Protein AF-A0A8J9T2Q1-F1 (afdb_monomer_lite)

Structure (mmCIF, N/CA/C/O backbone):
data_AF-A0A8J9T2Q1-F1
#
_entry.id   AF-A0A8J9T2Q1-F1
#
loop_
_atom_site.group_PDB
_atom_site.id
_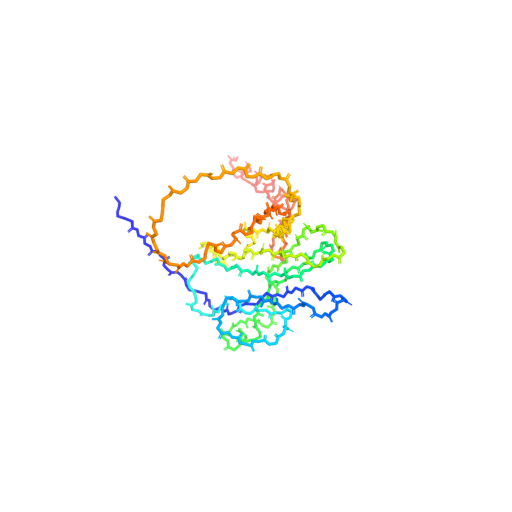atom_site.type_symbol
_atom_site.label_atom_id
_atom_site.label_alt_id
_atom_site.label_comp_id
_atom_site.label_asym_id
_atom_site.label_entity_id
_atom_site.label_seq_id
_atom_site.pdbx_PDB_ins_code
_atom_site.Cartn_x
_atom_site.Cartn_y
_atom_site.Cartn_z
_atom_site.occupancy
_atom_site.B_iso_or_equiv
_atom_site.auth_seq_id
_atom_site.auth_comp_id
_atom_site.auth_asym_id
_atom_site.auth_atom_id
_atom_site.pdbx_PDB_model_num
ATOM 1 N N . VAL A 1 1 ? 6.302 31.283 -16.246 1.00 71.81 1 VAL A N 1
ATOM 2 C CA . VAL A 1 1 ? 5.664 29.960 -16.447 1.00 71.81 1 VAL A CA 1
ATOM 3 C C . VAL A 1 1 ? 4.313 30.011 -15.762 1.00 71.81 1 VAL A C 1
ATOM 5 O O . VAL A 1 1 ? 4.284 30.350 -14.586 1.00 71.81 1 VAL A O 1
ATOM 8 N N . LEU A 1 2 ? 3.216 29.801 -16.495 1.00 81.44 2 LEU A N 1
ATOM 9 C CA . LEU A 1 2 ? 1.878 29.740 -15.897 1.00 81.44 2 LEU A CA 1
ATOM 10 C C . LEU A 1 2 ? 1.689 28.373 -15.220 1.00 81.44 2 LEU A C 1
ATOM 12 O O . LEU A 1 2 ? 2.177 27.375 -15.759 1.00 81.44 2 LEU A O 1
ATOM 16 N N . PRO A 1 3 ? 1.017 28.308 -14.061 1.00 88.88 3 PRO A N 1
ATOM 17 C CA . PRO A 1 3 ? 0.710 27.036 -13.428 1.00 88.88 3 PRO A CA 1
ATOM 18 C C . PRO A 1 3 ? -0.247 26.238 -14.321 1.00 88.88 3 PRO A C 1
ATOM 20 O O . PRO A 1 3 ? -1.253 26.766 -14.791 1.00 88.88 3 PRO A O 1
ATOM 23 N N . TYR A 1 4 ? 0.074 24.967 -14.554 1.00 87.38 4 TYR A N 1
ATOM 24 C CA . TYR A 1 4 ? -0.802 24.016 -15.230 1.00 87.38 4 TYR A CA 1
ATOM 25 C C . TYR A 1 4 ? -1.228 22.936 -14.234 1.00 87.38 4 TYR A C 1
ATOM 27 O O . TYR A 1 4 ? -0.436 22.515 -13.392 1.00 87.38 4 TYR A O 1
ATOM 35 N N . ASN A 1 5 ? -2.485 22.504 -14.324 1.00 84.81 5 ASN A N 1
ATOM 36 C CA . ASN A 1 5 ? -3.034 21.425 -13.511 1.00 84.81 5 ASN A CA 1
ATOM 37 C C . ASN A 1 5 ? -3.437 20.273 -14.437 1.00 84.81 5 ASN A C 1
ATOM 39 O O . ASN A 1 5 ? -4.143 20.489 -15.421 1.00 84.81 5 ASN A O 1
ATOM 43 N N . ILE A 1 6 ? -2.940 19.071 -14.153 1.00 85.38 6 ILE A N 1
ATOM 44 C CA . ILE A 1 6 ? -3.221 17.868 -14.936 1.00 85.38 6 ILE A CA 1
ATOM 45 C C . ILE A 1 6 ? -4.114 16.974 -14.093 1.00 85.38 6 ILE A C 1
ATOM 47 O O . ILE A 1 6 ? -3.703 16.499 -13.038 1.00 85.38 6 ILE A O 1
ATOM 51 N N . HIS A 1 7 ? -5.304 16.692 -14.611 1.00 84.81 7 HIS A N 1
ATOM 52 C CA . HIS A 1 7 ? -6.217 15.729 -14.018 1.00 84.81 7 HIS A CA 1
ATOM 53 C C . HIS A 1 7 ? -6.076 14.394 -14.743 1.00 84.81 7 HIS A C 1
ATOM 55 O O . HIS A 1 7 ? -6.231 14.318 -15.963 1.00 84.81 7 HIS A O 1
ATOM 61 N N . LYS A 1 8 ? -5.771 13.340 -13.989 1.00 87.56 8 LYS A N 1
ATOM 62 C CA . LYS A 1 8 ? -5.824 11.958 -14.465 1.00 87.56 8 LYS A CA 1
ATOM 63 C C . LYS A 1 8 ? -6.904 11.224 -13.703 1.00 87.56 8 LYS A C 1
ATOM 65 O O . LYS A 1 8 ? -7.091 11.477 -12.518 1.00 87.56 8 LYS A O 1
ATOM 70 N N . PHE A 1 9 ? -7.591 10.329 -14.396 1.00 89.12 9 PHE A N 1
ATOM 71 C CA . PHE A 1 9 ? -8.707 9.578 -13.848 1.00 89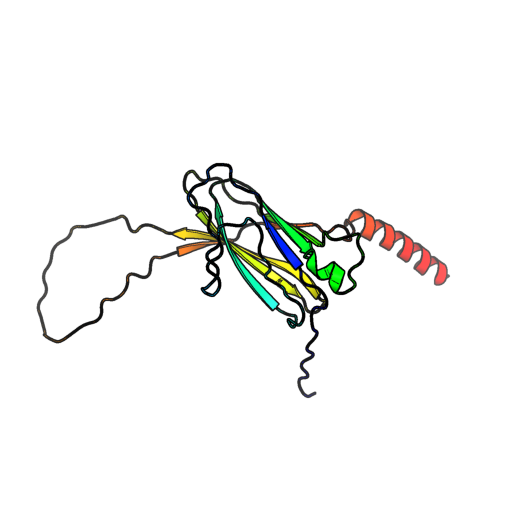.12 9 PHE A CA 1
ATOM 72 C C . PHE A 1 9 ? -8.332 8.117 -13.660 1.00 89.12 9 PHE A C 1
ATOM 74 O O . PHE A 1 9 ? -7.651 7.524 -14.500 1.00 89.12 9 PHE A O 1
ATOM 81 N N . GLN A 1 10 ? -8.816 7.539 -12.572 1.00 87.50 10 GLN A N 1
ATOM 82 C CA . GLN A 1 10 ? -8.658 6.131 -12.270 1.00 87.50 10 GLN A CA 1
ATOM 83 C C . GLN A 1 10 ? -9.546 5.279 -13.190 1.00 87.50 10 GLN A C 1
ATOM 85 O O . GLN A 1 10 ? -10.747 5.527 -13.340 1.00 87.50 10 GLN A O 1
ATOM 90 N N . ALA A 1 11 ? -8.949 4.264 -13.817 1.00 88.12 11 ALA A N 1
ATOM 91 C CA . ALA A 1 11 ? -9.632 3.416 -14.796 1.00 88.12 11 ALA A CA 1
ATOM 92 C C . ALA A 1 11 ? -10.507 2.325 -14.155 1.00 88.12 11 ALA A C 1
ATOM 94 O O . ALA A 1 11 ? -11.558 1.978 -14.706 1.00 88.12 11 ALA A O 1
ATOM 95 N N . TRP A 1 12 ? -10.090 1.806 -12.995 1.00 90.06 12 TRP A N 1
ATOM 96 C CA . TRP A 1 12 ? -10.683 0.640 -12.337 1.00 90.06 12 TRP A CA 1
ATOM 97 C C . TRP A 1 12 ? -10.926 0.889 -10.857 1.00 90.06 12 TRP A C 1
ATOM 99 O O . TRP A 1 12 ? -10.034 1.374 -10.175 1.00 90.06 12 TRP A O 1
ATOM 109 N N . THR A 1 13 ? -12.093 0.495 -10.356 1.00 89.44 13 THR A N 1
ATOM 110 C CA . THR A 1 13 ? -12.440 0.560 -8.933 1.00 89.44 13 THR A CA 1
ATOM 111 C C . THR A 1 13 ? -11.573 -0.396 -8.114 1.00 89.44 13 THR A C 1
ATOM 113 O O . THR A 1 13 ? -11.416 -1.564 -8.485 1.00 89.44 13 THR A O 1
ATOM 116 N N . PHE A 1 14 ? -11.089 0.045 -6.956 1.00 88.62 14 PHE A N 1
ATOM 117 C CA . PHE A 1 14 ? -10.487 -0.845 -5.963 1.00 88.62 14 PHE A CA 1
ATOM 118 C C . PHE A 1 14 ? -11.110 -0.641 -4.583 1.00 88.62 14 PHE A C 1
ATOM 120 O O . PHE A 1 14 ? -11.694 0.398 -4.267 1.00 88.62 14 PHE A O 1
ATOM 127 N N . GLN A 1 15 ? -11.018 -1.684 -3.771 1.00 90.50 15 GLN A N 1
ATOM 128 C CA . GLN A 1 15 ? -11.574 -1.753 -2.432 1.00 90.50 15 GLN A CA 1
ATOM 129 C C . GLN A 1 15 ? -10.468 -1.982 -1.411 1.00 90.50 15 GLN A C 1
ATOM 131 O O . GLN A 1 15 ? -9.391 -2.493 -1.728 1.00 90.50 15 GLN A O 1
ATOM 136 N N . LEU A 1 16 ? -10.755 -1.586 -0.180 1.00 91.00 16 LEU A N 1
ATOM 137 C CA . LEU A 1 16 ? -9.913 -1.831 0.975 1.00 91.00 16 LEU A CA 1
ATOM 138 C C . LEU A 1 16 ? -10.623 -2.837 1.870 1.00 91.00 16 LEU A C 1
ATOM 140 O O . LEU A 1 16 ? -11.823 -2.701 2.092 1.00 91.00 16 LEU A O 1
ATOM 144 N N . GLN A 1 17 ? -9.893 -3.832 2.353 1.00 90.19 17 GLN A N 1
ATOM 145 C CA . GLN A 1 17 ? -10.369 -4.858 3.275 1.00 90.19 17 GLN A CA 1
ATOM 146 C C . GLN A 1 17 ? -9.495 -4.871 4.525 1.00 90.19 17 GLN A C 1
ATOM 148 O O . GLN A 1 17 ? -8.322 -4.511 4.451 1.00 90.19 17 GLN A O 1
ATOM 153 N N . TRP A 1 18 ? -10.039 -5.270 5.668 1.00 88.62 18 TRP A N 1
ATOM 154 C CA . TRP A 1 18 ? -9.285 -5.388 6.918 1.00 88.62 18 TRP A CA 1
ATOM 155 C C . TRP A 1 18 ? -9.708 -6.624 7.708 1.00 88.62 18 TRP A C 1
ATOM 157 O O . TRP A 1 18 ? -10.800 -7.151 7.512 1.00 88.62 18 TRP A O 1
ATOM 167 N N . ASP A 1 19 ? -8.832 -7.073 8.607 1.00 79.44 19 ASP A N 1
ATOM 168 C CA . ASP A 1 19 ? -9.056 -8.275 9.418 1.00 79.44 19 ASP A CA 1
ATOM 169 C C . ASP A 1 19 ? -10.299 -8.127 10.319 1.00 79.44 19 ASP A C 1
ATOM 171 O O . ASP A 1 19 ? -10.538 -7.049 10.865 1.00 79.44 19 ASP A O 1
ATOM 175 N N . GLU A 1 20 ? -11.070 -9.192 10.535 1.00 67.50 20 GLU A N 1
ATOM 176 C CA . GLU A 1 20 ? -12.158 -9.212 11.530 1.00 67.50 20 GLU A CA 1
ATOM 177 C C . GLU A 1 20 ? -11.571 -9.302 12.953 1.00 67.50 20 GLU A C 1
ATOM 179 O O . GLU A 1 20 ? -10.570 -9.989 13.158 1.00 67.50 20 GLU A O 1
ATOM 184 N N . ASP A 1 21 ? -12.160 -8.613 13.943 1.00 58.53 21 ASP A N 1
ATOM 185 C CA . ASP A 1 21 ? -11.824 -8.885 15.352 1.00 58.53 21 ASP A CA 1
ATOM 186 C C . ASP A 1 21 ? -12.826 -9.911 15.894 1.00 58.53 21 ASP A C 1
ATOM 188 O O . ASP A 1 21 ? -14.032 -9.742 15.760 1.00 58.53 21 ASP A O 1
ATOM 192 N N . ALA A 1 22 ? -12.340 -10.948 16.574 1.00 45.81 22 ALA A N 1
ATOM 193 C CA . ALA A 1 22 ? -13.157 -12.044 17.109 1.00 45.81 22 ALA A CA 1
ATOM 194 C C . ALA A 1 22 ? -14.120 -11.670 18.268 1.00 45.81 22 ALA A C 1
ATOM 196 O O . ALA A 1 22 ? -14.692 -12.567 18.883 1.00 45.81 22 ALA A O 1
ATOM 197 N N . ASN A 1 23 ? -14.271 -10.385 18.615 1.00 46.56 23 ASN A N 1
ATOM 198 C CA . ASN A 1 23 ? -15.096 -9.920 19.739 1.00 46.56 23 ASN A CA 1
ATOM 199 C C . ASN A 1 23 ? -16.060 -8.832 19.242 1.00 46.56 23 ASN A C 1
ATOM 201 O O . ASN A 1 23 ? -15.744 -7.641 19.209 1.00 46.56 23 ASN A O 1
ATOM 205 N N . ASP A 1 24 ? -17.208 -9.297 18.767 1.00 55.53 24 ASP A N 1
ATOM 206 C CA . ASP A 1 24 ? -18.011 -8.656 17.736 1.00 55.53 24 ASP A CA 1
ATOM 207 C C . ASP A 1 24 ? -19.321 -8.100 18.315 1.00 55.53 24 ASP A C 1
ATOM 209 O O . ASP A 1 24 ? -20.285 -8.839 18.457 1.00 55.53 24 ASP A O 1
ATOM 213 N N . GLU A 1 25 ? -19.345 -6.808 18.681 1.00 41.34 25 GLU A N 1
ATOM 214 C CA . GLU A 1 25 ? -20.592 -6.023 18.866 1.00 41.34 25 GLU A CA 1
ATOM 215 C C . GLU A 1 25 ? -20.443 -4.513 18.542 1.00 41.34 25 GLU A C 1
ATOM 217 O O . GLU A 1 25 ? -21.441 -3.807 18.410 1.00 41.34 25 GLU A O 1
ATOM 222 N N . ALA A 1 26 ? -19.223 -3.977 18.376 1.00 40.06 26 ALA A N 1
ATOM 223 C CA . ALA A 1 26 ? -18.986 -2.531 18.204 1.00 40.06 26 ALA A CA 1
ATOM 224 C C . ALA A 1 26 ? -18.240 -2.147 16.911 1.00 40.06 26 ALA A C 1
ATOM 226 O O . ALA A 1 26 ? -17.703 -1.036 16.804 1.00 40.06 26 ALA A O 1
ATOM 227 N N . GLN A 1 27 ? -18.173 -3.050 15.929 1.00 49.03 27 GLN A N 1
ATOM 228 C CA . GLN A 1 27 ? -17.500 -2.777 14.665 1.00 49.03 27 GLN A CA 1
ATOM 229 C C . GLN A 1 27 ? -18.451 -2.071 13.702 1.00 49.03 27 GLN A C 1
ATOM 231 O O . GLN A 1 27 ? -19.397 -2.645 13.187 1.00 49.03 27 GLN A O 1
ATOM 236 N N . GLY A 1 28 ? -18.196 -0.792 13.459 1.00 44.59 28 GLY A N 1
ATOM 237 C CA . GLY A 1 28 ? -18.844 -0.020 12.411 1.00 44.59 28 GLY A CA 1
ATOM 238 C C . GLY A 1 28 ? -17.832 0.974 11.881 1.00 44.59 28 GLY A C 1
ATOM 239 O O . GLY A 1 28 ? -17.261 1.752 12.650 1.00 44.59 28 GLY A O 1
ATOM 240 N N . MET A 1 29 ? -17.577 0.928 10.577 1.00 48.62 29 MET A N 1
ATOM 241 C CA . MET A 1 29 ? -16.897 2.027 9.916 1.00 48.62 29 MET A CA 1
ATOM 242 C C . MET A 1 29 ? -17.822 3.245 10.023 1.00 48.62 29 MET A C 1
ATOM 244 O O . MET A 1 29 ? -18.891 3.270 9.419 1.00 48.62 29 MET A O 1
ATOM 248 N N . GLU A 1 30 ? -17.435 4.253 10.804 1.00 46.88 30 GLU A N 1
ATOM 249 C CA . GLU A 1 30 ? -18.073 5.570 10.730 1.00 46.88 30 GLU A CA 1
ATOM 250 C C . GLU A 1 30 ? -17.575 6.225 9.434 1.00 46.88 30 GLU A C 1
ATOM 252 O O . GLU A 1 30 ? -16.552 6.912 9.406 1.00 46.88 30 GLU A O 1
ATOM 257 N N . VAL A 1 31 ? -18.251 5.905 8.326 1.00 45.97 31 VAL A N 1
ATOM 258 C CA . VAL A 1 31 ? -18.141 6.653 7.073 1.00 45.97 31 VAL A CA 1
ATOM 259 C C . VAL A 1 31 ? -18.960 7.923 7.257 1.00 45.97 31 VAL A C 1
ATOM 261 O O . VAL A 1 31 ? -20.126 7.845 7.649 1.00 45.97 31 VAL A O 1
ATOM 264 N N . ASP A 1 32 ? -18.358 9.083 6.999 1.00 35.50 32 ASP A N 1
ATOM 265 C CA . ASP A 1 32 ? -19.074 10.359 6.986 1.00 35.50 32 ASP A CA 1
ATOM 266 C C . ASP A 1 32 ? -20.330 10.225 6.097 1.00 35.50 32 ASP A C 1
ATOM 268 O O . ASP A 1 32 ? -20.286 9.642 5.011 1.00 35.50 32 ASP A O 1
ATOM 272 N N . ALA A 1 33 ? -21.476 10.627 6.639 1.00 32.44 33 ALA A N 1
ATOM 273 C CA . ALA A 1 33 ? -22.780 10.040 6.347 1.00 32.44 33 ALA A CA 1
ATOM 274 C C . ALA A 1 33 ? -23.218 10.136 4.870 1.00 32.44 33 ALA A C 1
ATOM 276 O O . ALA A 1 33 ? -23.563 11.210 4.379 1.00 32.44 33 ALA A O 1
ATOM 277 N N . THR A 1 34 ? -23.307 9.006 4.156 1.00 32.00 34 THR A N 1
ATOM 278 C CA . THR A 1 34 ? -24.174 8.915 2.953 1.00 32.00 34 THR A CA 1
ATOM 279 C C . THR A 1 34 ? -24.672 7.514 2.593 1.00 32.00 34 THR A C 1
ATOM 281 O O . THR A 1 34 ? -25.532 7.384 1.728 1.00 32.00 34 THR A O 1
ATOM 284 N N . THR A 1 35 ? -24.209 6.444 3.240 1.00 36.88 35 THR A N 1
ATOM 285 C CA . THR A 1 35 ? -24.721 5.094 2.963 1.00 36.88 35 THR A CA 1
ATOM 286 C C . THR A 1 35 ? -24.880 4.324 4.268 1.00 36.88 35 THR A C 1
ATOM 288 O O . THR A 1 35 ? -23.906 4.040 4.954 1.00 36.88 35 THR A O 1
ATOM 291 N N . GLY A 1 36 ? -26.128 4.022 4.639 1.00 33.34 36 GLY A N 1
ATOM 292 C CA . GLY A 1 36 ? -26.482 3.203 5.805 1.00 33.34 36 GLY A CA 1
ATOM 293 C C . GLY A 1 36 ? -26.113 1.731 5.605 1.00 33.34 36 GLY A C 1
ATOM 294 O O . GLY A 1 36 ? -26.993 0.876 5.538 1.00 33.34 36 GLY A O 1
ATOM 295 N N . ALA A 1 37 ? -24.825 1.447 5.431 1.00 37.91 37 ALA A N 1
ATOM 296 C CA . ALA A 1 37 ? -24.308 0.113 5.178 1.00 37.91 37 ALA A CA 1
ATOM 297 C C . ALA A 1 37 ? -24.073 -0.647 6.494 1.00 37.91 37 ALA A C 1
ATOM 299 O O . ALA A 1 37 ? -23.521 -0.111 7.453 1.00 37.91 37 ALA A O 1
ATOM 300 N N . GLN A 1 38 ? -24.509 -1.910 6.508 1.00 39.34 38 GLN A N 1
ATOM 301 C CA . GLN A 1 38 ? -24.177 -2.921 7.518 1.00 39.34 38 GLN A CA 1
ATOM 302 C C . GLN A 1 38 ? -22.651 -3.018 7.704 1.00 39.34 38 GLN A C 1
ATOM 304 O O . GLN A 1 38 ? -21.918 -2.722 6.756 1.00 39.34 38 GLN A O 1
ATOM 309 N N . PRO A 1 39 ? -22.155 -3.440 8.880 1.00 52.66 39 PRO A N 1
ATOM 310 C CA . PRO A 1 39 ? -20.724 -3.565 9.103 1.00 52.66 39 PRO A CA 1
ATOM 311 C C . PRO A 1 39 ? -20.146 -4.642 8.183 1.00 52.66 39 PRO A C 1
ATOM 313 O O . PRO A 1 39 ? -20.321 -5.836 8.389 1.00 52.66 39 PRO A O 1
ATOM 316 N N . THR A 1 40 ? -19.479 -4.199 7.123 1.00 64.75 40 THR A N 1
ATOM 317 C CA . THR A 1 40 ? -18.687 -5.048 6.238 1.00 64.75 40 THR A CA 1
ATOM 318 C C . THR A 1 40 ? -17.225 -4.672 6.406 1.00 64.75 40 THR A C 1
ATOM 320 O O . THR A 1 40 ? -16.870 -3.496 6.367 1.00 64.75 40 THR A O 1
ATOM 323 N N . ASN A 1 41 ? -16.361 -5.672 6.541 1.00 79.94 41 ASN A N 1
ATOM 324 C CA . ASN A 1 41 ? -14.899 -5.565 6.626 1.00 79.94 41 ASN A CA 1
ATOM 325 C C . ASN A 1 41 ? -14.218 -5.117 5.315 1.00 79.94 41 ASN A C 1
ATOM 327 O O . ASN A 1 41 ? -13.013 -5.290 5.132 1.00 79.94 41 ASN A O 1
ATOM 331 N N . ALA A 1 42 ? -14.998 -4.570 4.383 1.00 84.56 42 ALA A N 1
ATOM 332 C CA . ALA A 1 42 ? -14.568 -4.124 3.076 1.00 84.56 42 ALA A CA 1
ATOM 333 C C . ALA A 1 42 ? -15.289 -2.828 2.697 1.00 84.56 42 ALA A C 1
ATOM 335 O O . ALA A 1 42 ? -16.496 -2.691 2.907 1.00 84.56 42 ALA A O 1
ATOM 336 N N . VAL A 1 43 ? -14.561 -1.900 2.079 1.00 87.75 43 VAL A N 1
ATOM 337 C CA . VAL A 1 43 ? -15.100 -0.624 1.601 1.00 87.75 43 VAL A CA 1
ATOM 338 C C . VAL A 1 43 ? -14.518 -0.255 0.244 1.00 87.75 43 VAL A C 1
ATOM 340 O O . VAL A 1 43 ? -13.313 -0.341 0.002 1.00 87.75 43 VAL A O 1
ATOM 343 N 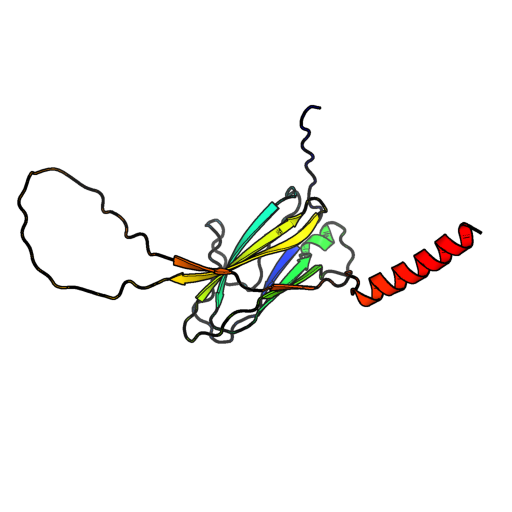N . VAL A 1 44 ? -15.386 0.192 -0.657 1.00 88.00 44 VAL A N 1
ATOM 344 C CA . VAL A 1 44 ? -14.982 0.787 -1.931 1.00 88.00 44 VAL A CA 1
ATOM 345 C C . VAL A 1 44 ? -14.800 2.285 -1.707 1.00 88.00 44 VAL A C 1
ATOM 347 O O . VAL A 1 44 ? -15.778 3.019 -1.630 1.00 88.00 44 VAL A O 1
ATOM 350 N N . MET A 1 45 ? -13.553 2.736 -1.563 1.00 81.38 45 MET A N 1
ATOM 351 C CA . MET A 1 45 ? -13.229 4.167 -1.418 1.00 81.38 45 MET A CA 1
ATOM 352 C C . MET A 1 45 ? -12.802 4.825 -2.724 1.00 81.38 45 MET A C 1
ATOM 354 O O . MET A 1 45 ? -12.855 6.042 -2.839 1.00 81.38 45 MET A O 1
ATOM 358 N N . PHE A 1 46 ? -12.351 4.036 -3.696 1.00 86.75 46 PHE A N 1
ATOM 359 C CA . PHE A 1 46 ? -11.743 4.553 -4.912 1.00 86.75 46 PHE A CA 1
ATOM 360 C C . PHE A 1 46 ? -12.478 3.981 -6.111 1.00 86.75 46 PHE A C 1
ATOM 362 O O . PHE A 1 46 ? -12.200 2.864 -6.558 1.00 86.75 46 PHE A O 1
ATOM 369 N N . ASP A 1 47 ? -13.469 4.737 -6.574 1.00 88.00 47 ASP A N 1
ATOM 370 C CA . ASP A 1 47 ? -14.292 4.370 -7.714 1.00 88.00 47 ASP A CA 1
ATOM 371 C C . ASP A 1 47 ? -13.694 4.839 -9.046 1.00 88.00 47 ASP A C 1
ATOM 373 O O . ASP A 1 47 ? -12.767 5.653 -9.107 1.00 88.00 47 ASP A O 1
ATOM 377 N N . ARG A 1 48 ? -14.231 4.306 -10.144 1.00 88.00 48 ARG A N 1
ATOM 378 C CA . ARG A 1 48 ? -13.873 4.739 -11.494 1.00 88.00 48 ARG A CA 1
ATOM 379 C C . ARG A 1 48 ? -14.142 6.222 -11.662 1.00 88.00 48 ARG A C 1
ATOM 381 O O . ARG A 1 48 ? -15.059 6.784 -11.070 1.00 88.00 48 ARG A O 1
ATOM 388 N N . SER A 1 49 ? -13.347 6.838 -12.528 1.00 86.75 49 SER A N 1
ATOM 389 C CA . SER A 1 49 ? -13.506 8.248 -12.889 1.00 86.75 49 SER A CA 1
ATOM 390 C C . SER A 1 49 ? -13.239 9.230 -11.744 1.00 86.75 49 SER A C 1
ATOM 392 O O . SER A 1 49 ? -13.393 10.433 -11.949 1.00 86.75 49 SER A O 1
ATOM 394 N N . LEU A 1 50 ? -12.770 8.765 -10.581 1.00 87.31 50 LEU A N 1
ATOM 395 C CA . LEU A 1 50 ? -12.147 9.644 -9.600 1.00 87.31 50 LEU A CA 1
ATOM 396 C C . LEU A 1 50 ? -10.808 10.140 -10.136 1.00 87.31 50 LEU A C 1
ATOM 398 O O . LEU A 1 50 ? -10.065 9.403 -10.789 1.00 87.31 50 LEU A O 1
ATOM 402 N N . SER A 1 51 ? -10.514 11.413 -9.885 1.00 87.31 51 SER A N 1
ATOM 403 C CA . SER A 1 51 ? -9.229 11.995 -10.248 1.00 87.31 51 SER A CA 1
ATOM 404 C C . SER A 1 51 ? -8.215 11.809 -9.125 1.00 87.31 51 SER A C 1
ATOM 406 O O . SER A 1 51 ? -8.504 12.204 -7.996 1.00 87.31 51 SER A O 1
ATOM 408 N N . PHE A 1 52 ? -7.017 11.317 -9.431 1.00 83.94 52 PHE A N 1
ATOM 409 C CA . PHE A 1 52 ? -5.892 11.355 -8.495 1.00 83.94 52 PHE A CA 1
ATOM 410 C C . PHE A 1 52 ? -5.012 12.581 -8.769 1.00 83.94 52 PHE A C 1
ATOM 412 O O . PHE A 1 52 ? -4.907 13.045 -9.905 1.00 83.94 52 PHE A O 1
ATOM 419 N N . THR A 1 53 ? -4.355 13.180 -7.778 1.00 88.50 53 THR A N 1
ATOM 420 C CA . THR A 1 53 ? -4.113 12.758 -6.381 1.00 88.50 53 THR A CA 1
ATOM 421 C C . THR A 1 53 ? -5.347 12.869 -5.469 1.00 88.50 53 THR A C 1
ATOM 423 O O . THR A 1 53 ? -5.896 13.960 -5.332 1.00 88.50 53 THR A O 1
ATOM 426 N N . ILE A 1 54 ? -5.748 11.787 -4.790 1.00 88.56 54 ILE A N 1
ATOM 427 C CA . ILE A 1 54 ? -6.884 11.787 -3.845 1.00 88.56 54 ILE A CA 1
ATOM 428 C C . ILE A 1 54 ? -6.514 11.091 -2.531 1.00 88.56 54 ILE A C 1
ATOM 430 O O . ILE A 1 54 ? -5.726 10.145 -2.517 1.00 88.56 54 ILE A O 1
ATOM 434 N N . VAL A 1 55 ? -7.051 11.587 -1.412 1.00 90.88 55 VAL A N 1
ATOM 435 C CA . VAL A 1 55 ? -6.845 11.024 -0.070 1.00 90.88 55 VAL A CA 1
ATOM 436 C C . VAL A 1 55 ? -8.200 10.708 0.543 1.00 90.88 55 VAL A C 1
ATOM 438 O O . VAL A 1 55 ? -9.021 11.605 0.712 1.00 90.88 55 VAL A O 1
ATOM 441 N N . HIS A 1 56 ? -8.400 9.453 0.931 1.00 90.12 56 HIS A N 1
ATOM 442 C CA . HIS A 1 56 ? -9.565 9.007 1.684 1.00 90.12 56 HIS A CA 1
ATOM 443 C C . HIS A 1 56 ? -9.163 8.640 3.106 1.00 90.12 56 HIS A C 1
ATOM 445 O O . HIS A 1 56 ? -8.146 7.982 3.336 1.00 90.12 56 HIS A O 1
ATOM 451 N N . ARG A 1 57 ? -9.972 9.072 4.071 1.00 88.44 57 ARG A N 1
ATOM 452 C CA . ARG A 1 57 ? -9.805 8.737 5.484 1.00 88.44 57 ARG A CA 1
ATOM 453 C C . ARG A 1 57 ? -10.794 7.646 5.863 1.00 88.44 57 ARG A C 1
ATOM 455 O O . ARG A 1 57 ? -11.987 7.780 5.616 1.00 88.44 57 ARG A O 1
ATOM 462 N N . MET A 1 58 ? -10.294 6.608 6.517 1.00 85.56 58 MET A N 1
ATOM 463 C CA . MET A 1 58 ? -11.088 5.570 7.161 1.00 85.56 58 MET A CA 1
ATOM 464 C C . MET A 1 58 ? -10.895 5.630 8.672 1.00 85.56 58 MET A C 1
ATOM 466 O O . MET A 1 58 ? -9.807 5.956 9.155 1.00 85.56 58 MET A O 1
ATOM 470 N N . THR A 1 59 ? -11.945 5.298 9.414 1.00 86.00 59 THR A N 1
ATOM 471 C CA . 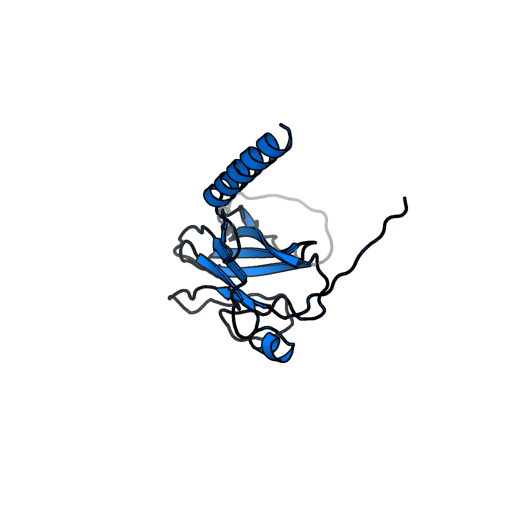THR A 1 59 ? -11.876 5.137 10.865 1.00 86.00 59 THR A CA 1
ATOM 472 C C . THR A 1 59 ? -12.330 3.729 11.218 1.00 86.00 59 THR A C 1
ATOM 474 O O . THR A 1 59 ? -13.435 3.330 10.862 1.00 86.00 59 THR A O 1
ATOM 477 N N . LEU A 1 60 ? -11.468 2.987 11.907 1.00 85.19 60 LEU A N 1
ATOM 478 C CA . LEU A 1 60 ? -11.697 1.620 12.362 1.00 85.19 60 LEU A CA 1
ATOM 479 C C . LEU A 1 60 ? -11.743 1.615 13.891 1.00 85.19 60 LEU A C 1
ATOM 481 O O . LEU A 1 60 ? -10.922 2.266 14.533 1.00 85.19 60 LEU A O 1
ATOM 485 N N . LYS A 1 61 ? -12.686 0.892 14.494 1.00 83.69 61 LYS A N 1
ATOM 486 C CA . LYS A 1 61 ? -12.709 0.647 15.943 1.00 83.69 61 LYS A CA 1
ATOM 487 C C . LYS A 1 61 ? -12.181 -0.760 16.191 1.00 83.69 61 LYS A C 1
ATOM 489 O O . LYS A 1 61 ? -12.774 -1.704 15.682 1.00 83.69 61 LYS A O 1
ATOM 494 N N . ARG A 1 62 ? -11.068 -0.884 16.919 1.00 82.50 62 ARG A N 1
ATOM 495 C CA . ARG A 1 62 ? -10.409 -2.172 17.198 1.00 82.50 62 ARG A CA 1
ATOM 496 C C . ARG A 1 62 ? -9.856 -2.217 18.616 1.00 82.50 62 ARG A C 1
ATOM 498 O O . ARG A 1 62 ? -9.485 -1.183 19.166 1.00 82.50 62 ARG A O 1
ATOM 505 N N . ASN A 1 63 ? -9.770 -3.401 19.203 1.00 80.19 63 ASN A N 1
ATOM 506 C CA . ASN A 1 63 ? -9.106 -3.639 20.496 1.00 80.19 63 ASN A CA 1
ATOM 507 C C . ASN A 1 63 ? -7.889 -4.580 20.381 1.00 80.19 63 ASN A C 1
ATOM 509 O O . ASN A 1 63 ? -7.095 -4.699 21.315 1.00 80.19 63 ASN A O 1
ATOM 513 N N . GLN A 1 64 ? -7.704 -5.219 19.226 1.00 73.56 64 GLN A N 1
ATOM 514 C CA . GLN A 1 64 ? -6.608 -6.152 18.986 1.00 73.56 64 GLN A CA 1
ATOM 515 C C . GLN A 1 64 ? -5.326 -5.442 18.526 1.00 73.56 64 GLN A C 1
ATOM 517 O O . GLN A 1 64 ? -5.335 -4.253 18.206 1.00 73.56 64 GLN A O 1
ATOM 522 N N . GLY A 1 65 ? -4.211 -6.177 18.569 1.00 80.75 65 GLY A N 1
ATOM 523 C CA . GLY A 1 65 ? -2.867 -5.694 18.247 1.00 80.75 65 GLY A CA 1
ATOM 524 C C . GLY A 1 65 ? -2.660 -5.346 16.760 1.00 80.75 65 GLY A C 1
ATOM 525 O O . GLY A 1 65 ? -3.559 -4.814 16.113 1.00 80.75 65 GLY A O 1
ATOM 526 N N . PRO A 1 66 ? -1.465 -5.592 16.191 1.00 88.38 66 PRO A N 1
ATOM 527 C CA . PRO A 1 66 ? -1.182 -5.261 14.796 1.00 88.38 66 PRO A CA 1
ATOM 528 C C . PRO A 1 66 ? -2.223 -5.840 13.832 1.00 88.38 66 PRO A C 1
ATOM 530 O O . PRO A 1 66 ? -2.596 -7.003 13.963 1.00 88.38 66 PRO A O 1
ATOM 533 N N . PHE A 1 67 ? -2.648 -5.043 12.853 1.00 89.62 67 PHE A N 1
ATOM 534 C CA . PHE A 1 67 ? -3.656 -5.436 11.864 1.00 89.62 67 PHE A CA 1
ATOM 535 C C . PHE A 1 67 ? -3.200 -5.098 10.445 1.00 89.62 67 PHE A C 1
ATOM 537 O O . PHE A 1 67 ? -2.347 -4.222 10.241 1.00 89.62 67 PHE A O 1
ATOM 544 N N . ALA A 1 68 ? -3.776 -5.783 9.459 1.00 90.56 68 ALA A N 1
ATOM 545 C CA . ALA A 1 68 ? -3.530 -5.519 8.051 1.00 90.56 68 ALA A CA 1
ATOM 546 C C . ALA A 1 68 ? -4.741 -4.864 7.369 1.00 90.56 68 ALA A C 1
ATOM 548 O O . ALA A 1 68 ? -5.896 -5.190 7.636 1.00 90.56 68 ALA A O 1
ATOM 549 N N . VAL A 1 69 ? -4.457 -3.936 6.454 1.00 91.25 69 VAL A N 1
ATOM 550 C CA . VAL A 1 69 ? -5.417 -3.402 5.484 1.00 91.25 69 VAL A CA 1
ATOM 551 C C . VAL A 1 69 ? -4.964 -3.836 4.095 1.00 91.25 69 VAL A C 1
ATOM 553 O O . VAL A 1 69 ? -3.884 -3.465 3.637 1.00 91.25 69 VAL A O 1
ATOM 556 N N . LEU A 1 70 ? -5.779 -4.637 3.425 1.00 92.25 70 LEU A N 1
ATOM 557 C CA . LEU A 1 70 ? -5.548 -5.154 2.082 1.00 92.25 70 LEU A CA 1
ATOM 558 C C . LEU A 1 70 ? -6.200 -4.230 1.056 1.00 92.25 70 LEU A C 1
ATOM 560 O O . LEU A 1 70 ? -7.321 -3.771 1.248 1.00 92.25 70 LEU A O 1
ATOM 564 N N . SER A 1 71 ? -5.506 -3.959 -0.042 1.00 92.31 71 SER A N 1
ATOM 565 C CA . SER A 1 71 ? -6.019 -3.206 -1.181 1.00 92.31 71 SER A CA 1
ATOM 566 C C . SER A 1 71 ? -6.062 -4.100 -2.407 1.00 92.31 71 SER A C 1
ATOM 568 O O . SER A 1 71 ? -5.037 -4.644 -2.822 1.00 92.31 71 SER A O 1
ATOM 570 N N . GLU A 1 72 ? -7.250 -4.231 -2.992 1.00 92.31 72 GLU A N 1
ATOM 571 C CA . GLU A 1 72 ? -7.502 -5.121 -4.122 1.00 92.31 72 GLU A CA 1
ATOM 572 C C . GLU A 1 72 ? -8.475 -4.486 -5.111 1.00 92.31 72 GLU A C 1
ATOM 574 O O . GLU A 1 72 ? -9.389 -3.756 -4.720 1.00 92.31 72 GLU A O 1
ATOM 579 N N . TYR A 1 73 ? -8.336 -4.793 -6.398 1.00 91.44 73 TYR A N 1
ATOM 580 C CA . TYR A 1 73 ? -9.338 -4.393 -7.379 1.00 91.44 73 TYR A CA 1
ATOM 581 C C . TYR A 1 73 ? -10.703 -5.013 -7.061 1.00 91.44 73 TYR A C 1
ATOM 583 O O . TYR A 1 73 ? -10.821 -6.192 -6.721 1.00 91.44 73 TYR A O 1
ATOM 591 N N . ASN A 1 74 ? -1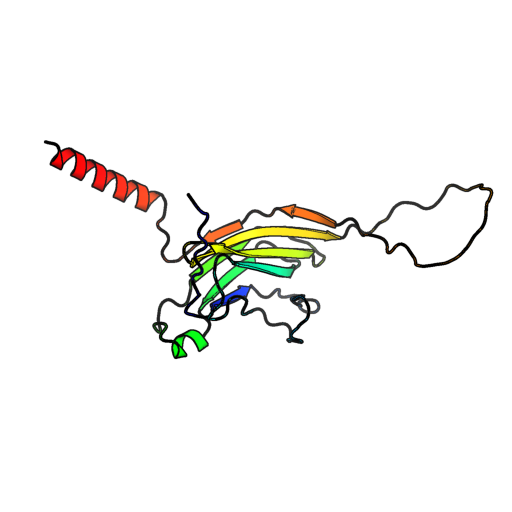1.762 -4.213 -7.187 1.00 89.31 74 ASN A N 1
ATOM 592 C CA . ASN A 1 74 ? -13.119 -4.701 -6.981 1.00 89.31 74 ASN A CA 1
ATOM 593 C C . ASN A 1 74 ? -13.504 -5.666 -8.115 1.00 89.31 74 ASN A C 1
ATOM 595 O O . ASN A 1 74 ? -13.100 -5.470 -9.258 1.00 89.31 74 ASN A O 1
ATOM 599 N N . LYS A 1 75 ? -14.349 -6.668 -7.843 1.00 85.81 75 LYS A N 1
ATOM 600 C CA . LYS A 1 75 ? -14.809 -7.631 -8.865 1.00 85.81 75 LYS A CA 1
ATOM 601 C C . LYS A 1 75 ? -15.442 -6.955 -10.090 1.00 85.81 75 LYS A C 1
ATOM 603 O O . LYS A 1 75 ? -15.274 -7.449 -11.200 1.00 85.81 75 LYS A O 1
ATOM 608 N N . LYS A 1 76 ? -16.091 -5.797 -9.912 1.00 85.44 76 LYS A N 1
ATOM 609 C CA . LYS A 1 76 ? -16.643 -4.984 -11.009 1.00 85.44 76 LYS A CA 1
ATOM 610 C C . LYS A 1 76 ? -15.574 -4.465 -11.973 1.00 85.44 76 LYS A C 1
ATOM 612 O O . LYS A 1 76 ? -15.886 -4.183 -13.119 1.00 85.44 76 LYS A O 1
ATOM 617 N N . ALA A 1 77 ? -14.310 -4.356 -11.557 1.00 86.94 77 ALA A N 1
ATOM 618 C CA . ALA A 1 77 ? -13.219 -3.935 -12.434 1.00 86.94 77 ALA A CA 1
ATOM 619 C C . ALA A 1 77 ? -13.019 -4.885 -13.629 1.00 86.94 77 ALA A C 1
ATOM 621 O O . ALA A 1 77 ? -12.612 -4.430 -14.698 1.00 86.94 77 ALA A O 1
ATOM 622 N N . LEU A 1 78 ? -13.367 -6.170 -13.482 1.00 87.19 78 LEU A N 1
ATOM 623 C CA . LEU A 1 78 ? -13.319 -7.156 -14.568 1.00 87.19 78 LEU A CA 1
ATOM 624 C C . LEU A 1 78 ? -14.257 -6.780 -15.724 1.00 87.19 78 LEU A C 1
ATOM 626 O O . LEU A 1 78 ? -13.892 -6.931 -16.887 1.00 87.19 78 LEU A O 1
ATOM 630 N N . GLU A 1 79 ? -15.429 -6.214 -15.420 1.00 89.19 79 GLU A N 1
ATOM 631 C CA . GLU A 1 79 ? -16.389 -5.724 -16.424 1.00 89.19 79 GLU A CA 1
ATOM 632 C C . GLU A 1 79 ? -15.826 -4.542 -17.231 1.00 89.19 79 GLU A C 1
ATOM 634 O O . GLU A 1 79 ? -16.260 -4.273 -18.348 1.00 89.19 79 GLU A O 1
ATOM 639 N N . TYR A 1 80 ? -14.817 -3.858 -16.685 1.00 86.19 80 TYR A N 1
ATOM 640 C CA . TYR A 1 80 ? -14.155 -2.699 -17.280 1.00 86.19 80 TYR A CA 1
ATOM 641 C C . TYR A 1 80 ? -12.760 -3.023 -17.836 1.00 86.19 80 TYR A C 1
ATOM 643 O O . TYR A 1 80 ? -11.927 -2.127 -17.996 1.00 86.19 80 TYR A O 1
ATOM 651 N N . GLY A 1 81 ? -12.498 -4.297 -18.139 1.00 86.44 81 GLY A N 1
ATOM 652 C CA . GLY A 1 81 ? -11.294 -4.730 -18.849 1.00 86.44 81 GLY A CA 1
ATOM 653 C C . GLY A 1 81 ? -10.063 -4.954 -17.972 1.00 86.44 81 GLY A C 1
ATOM 654 O O . GLY A 1 81 ? -8.958 -5.028 -18.510 1.00 86.44 81 GLY A O 1
ATOM 655 N N . LEU A 1 82 ? -10.220 -5.068 -16.647 1.00 88.44 82 LEU A N 1
ATOM 656 C CA . LEU A 1 82 ? -9.137 -5.561 -15.795 1.00 88.44 82 LEU A CA 1
ATOM 657 C C . LEU A 1 82 ? -8.844 -7.040 -16.136 1.00 88.44 82 LEU A C 1
ATOM 659 O O . LEU A 1 82 ? -9.785 -7.834 -16.239 1.00 88.44 82 LEU A O 1
ATOM 663 N N . PRO A 1 83 ? -7.569 -7.445 -16.285 1.00 87.44 83 PRO A N 1
ATOM 664 C CA . PRO A 1 83 ? -7.208 -8.851 -16.419 1.00 87.44 83 PRO A CA 1
ATOM 665 C C . PRO A 1 83 ? -7.686 -9.690 -15.218 1.00 87.44 83 PRO A C 1
ATOM 667 O O . PRO A 1 83 ? -7.718 -9.195 -14.096 1.00 87.44 83 PRO A O 1
ATOM 670 N N . PRO A 1 84 ? -8.003 -10.983 -15.406 1.00 83.88 84 PRO A N 1
ATOM 671 C CA . PRO A 1 84 ? -8.532 -11.836 -14.335 1.00 83.88 84 PRO A CA 1
ATOM 672 C C . PRO A 1 84 ? -7.489 -12.246 -13.279 1.00 83.88 84 PRO A C 1
ATOM 674 O O . PRO A 1 84 ? -7.815 -12.957 -12.330 1.00 83.88 84 PRO A O 1
ATOM 677 N N . PHE A 1 85 ? -6.232 -11.840 -13.449 1.00 82.50 85 PHE A N 1
ATOM 678 C CA . PHE A 1 85 ? -5.112 -12.152 -12.570 1.00 82.50 85 PHE A CA 1
ATOM 679 C C . PHE A 1 85 ? -4.494 -10.862 -12.023 1.00 82.50 85 PHE A C 1
ATOM 681 O O . PHE A 1 85 ? -4.494 -9.834 -12.693 1.00 82.50 85 PHE A O 1
ATOM 688 N N . GLY A 1 86 ? -3.906 -10.935 -10.825 1.00 79.81 86 GLY A N 1
ATOM 689 C CA . GLY A 1 86 ? -3.210 -9.791 -10.224 1.00 79.81 86 GLY A CA 1
ATOM 690 C C . GLY A 1 86 ? -4.136 -8.769 -9.561 1.00 79.81 86 GLY A C 1
ATOM 691 O O . GLY A 1 86 ? -3.894 -7.571 -9.658 1.00 79.81 86 GLY A O 1
ATOM 692 N N . ASN A 1 87 ? -5.188 -9.234 -8.878 1.00 87.25 87 ASN A N 1
ATOM 693 C CA . ASN A 1 87 ? -6.151 -8.348 -8.214 1.00 87.25 87 ASN A CA 1
ATOM 694 C C . ASN A 1 87 ? -5.573 -7.632 -6.983 1.00 87.25 87 ASN A C 1
ATOM 696 O O . ASN A 1 87 ? -6.027 -6.541 -6.651 1.00 87.25 87 ASN A O 1
ATOM 700 N N . ALA A 1 88 ? -4.594 -8.243 -6.309 1.00 90.38 88 ALA A N 1
ATOM 701 C CA . ALA A 1 88 ? -3.952 -7.678 -5.128 1.00 90.38 88 ALA A CA 1
ATOM 702 C C . ALA A 1 88 ? -3.020 -6.520 -5.511 1.00 90.38 88 ALA A C 1
ATOM 704 O O . ALA A 1 88 ? -2.126 -6.686 -6.343 1.00 90.38 88 ALA A O 1
ATOM 705 N N . ILE A 1 89 ? -3.213 -5.363 -4.875 1.00 91.69 89 ILE A N 1
ATOM 706 C CA . ILE A 1 89 ? -2.463 -4.137 -5.166 1.00 91.69 89 ILE A CA 1
ATOM 707 C C . ILE A 1 89 ? -1.413 -3.880 -4.085 1.00 91.69 89 ILE A C 1
ATOM 709 O O . ILE A 1 89 ? -0.225 -3.744 -4.386 1.00 91.69 89 ILE A O 1
ATOM 713 N N . ALA A 1 90 ? -1.841 -3.810 -2.824 1.00 92.38 90 ALA A N 1
ATOM 714 C CA . ALA A 1 90 ? -0.970 -3.509 -1.693 1.00 92.38 90 ALA A CA 1
ATOM 715 C C . ALA A 1 90 ? -1.525 -4.083 -0.388 1.00 92.38 90 ALA A C 1
ATOM 717 O O . ALA A 1 90 ? -2.737 -4.165 -0.200 1.00 92.38 90 ALA A O 1
ATOM 718 N N . THR A 1 91 ? -0.631 -4.406 0.538 1.00 93.75 91 THR A N 1
ATOM 719 C CA . THR A 1 91 ? -0.962 -4.731 1.924 1.00 93.75 91 THR A CA 1
ATOM 720 C C . THR A 1 91 ? -0.319 -3.689 2.828 1.00 93.75 91 THR A C 1
ATOM 722 O O . THR A 1 91 ? 0.876 -3.407 2.728 1.00 93.75 91 THR A O 1
ATOM 725 N N . PHE A 1 92 ? -1.114 -3.107 3.717 1.00 93.12 92 PHE A N 1
ATOM 726 C CA . PHE A 1 92 ? -0.664 -2.142 4.707 1.00 93.12 92 PHE A CA 1
ATOM 727 C C . PHE A 1 92 ? -0.712 -2.782 6.091 1.00 93.12 92 PHE A C 1
ATOM 729 O O . PHE A 1 92 ? -1.790 -3.054 6.610 1.00 93.12 92 PHE A O 1
ATOM 736 N N . SER A 1 93 ? 0.444 -3.020 6.698 1.00 92.38 93 SER A N 1
ATOM 737 C CA . SER A 1 93 ? 0.541 -3.581 8.047 1.00 92.38 93 SER A CA 1
ATOM 738 C C . SER A 1 93 ? 0.713 -2.448 9.050 1.00 92.38 93 SER A C 1
ATOM 740 O O . SER A 1 93 ? 1.728 -1.751 9.022 1.00 92.38 93 SER A O 1
ATOM 742 N N . VAL A 1 94 ? -0.270 -2.251 9.928 1.00 90.69 94 VAL A N 1
ATOM 743 C CA . VAL A 1 94 ? -0.277 -1.183 10.935 1.00 90.69 94 VAL A CA 1
ATOM 744 C C . VAL A 1 94 ? 0.067 -1.775 12.297 1.00 90.69 94 VAL A C 1
ATOM 746 O O . VAL A 1 94 ? -0.594 -2.694 12.777 1.00 90.69 94 VAL A O 1
ATOM 749 N N . GLN A 1 95 ? 1.103 -1.239 12.943 1.00 89.25 95 GLN A N 1
ATOM 750 C CA . GLN A 1 95 ? 1.456 -1.618 14.308 1.00 89.25 95 GLN A CA 1
ATOM 751 C C . GLN A 1 95 ? 0.542 -0.881 15.284 1.00 89.25 95 GLN A C 1
ATOM 753 O O . GLN A 1 95 ? 0.687 0.323 15.501 1.00 89.25 95 GLN A O 1
ATOM 758 N N . ALA A 1 96 ? -0.407 -1.611 15.862 1.00 85.88 96 ALA A N 1
ATOM 759 C CA . ALA A 1 96 ? -1.356 -1.092 16.835 1.00 85.88 96 ALA A CA 1
ATOM 760 C C . ALA A 1 96 ? -1.103 -1.692 18.230 1.00 85.88 96 ALA A C 1
ATOM 762 O O . ALA A 1 96 ? -0.797 -2.884 18.339 1.00 85.88 96 ALA A O 1
ATOM 763 N N . PRO A 1 97 ? -1.210 -0.885 19.302 1.00 82.19 97 PRO A N 1
ATOM 764 C CA . PRO A 1 97 ? -1.137 -1.391 20.665 1.00 82.19 97 PRO A CA 1
ATOM 765 C C . PRO A 1 97 ? -2.422 -2.146 21.023 1.00 82.19 97 PRO A C 1
ATOM 767 O O . PRO A 1 97 ? -3.522 -1.672 20.740 1.00 82.19 97 PRO A O 1
ATOM 770 N N . MET A 1 98 ? -2.273 -3.288 21.693 1.00 83.56 98 MET A N 1
ATOM 771 C CA . MET A 1 98 ? -3.400 -4.052 22.232 1.00 83.56 98 MET A CA 1
ATOM 772 C C . MET A 1 98 ? -4.054 -3.300 23.399 1.00 83.56 98 MET A C 1
ATOM 774 O O . MET A 1 98 ? -3.372 -2.631 24.179 1.00 83.56 98 MET A O 1
ATOM 778 N N . SER A 1 99 ? -5.377 -3.400 23.506 1.00 78.38 99 SER A N 1
ATOM 779 C CA . SER A 1 99 ? -6.181 -2.724 24.525 1.00 78.38 99 SER A CA 1
ATOM 780 C C . SER A 1 99 ? -7.360 -3.601 24.931 1.00 78.38 99 SER A C 1
ATOM 782 O O . SER A 1 99 ? -7.868 -4.364 24.119 1.00 78.38 99 SER A O 1
ATOM 784 N N . GLU A 1 100 ? -7.823 -3.485 26.173 1.00 73.25 100 GLU A N 1
ATOM 785 C CA . GLU A 1 100 ? -9.062 -4.150 26.605 1.00 73.25 100 GLU A CA 1
ATOM 786 C C . GLU A 1 100 ? -10.296 -3.468 25.990 1.00 73.25 100 GLU A C 1
ATOM 788 O O . GLU A 1 100 ? -11.238 -4.131 25.560 1.00 73.25 100 GLU A O 1
ATOM 793 N N . GLU A 1 101 ? -10.249 -2.139 25.857 1.00 78.81 101 GLU A N 1
ATOM 794 C CA . GLU A 1 101 ? -11.300 -1.334 25.230 1.00 78.81 101 GLU A CA 1
ATOM 795 C C . GLU A 1 101 ? -11.037 -1.107 23.734 1.00 78.81 101 GLU A C 1
ATOM 797 O O . GLU A 1 101 ? -9.886 -0.953 23.308 1.00 78.81 101 GLU A O 1
ATOM 802 N N . ALA A 1 102 ? -12.112 -1.028 22.939 1.00 79.94 102 ALA A N 1
ATOM 803 C CA . ALA A 1 102 ? -12.041 -0.698 21.518 1.00 79.94 102 ALA A CA 1
ATOM 804 C C . ALA A 1 102 ? -11.589 0.756 21.313 1.00 79.94 102 ALA A C 1
ATOM 806 O O . ALA A 1 102 ? -12.301 1.706 21.640 1.00 79.94 102 ALA A O 1
ATOM 807 N N . LYS A 1 103 ? -10.406 0.932 20.722 1.00 82.25 103 LYS A N 1
ATOM 808 C CA . LYS A 1 103 ? -9.843 2.237 20.375 1.00 82.25 103 LYS A CA 1
ATOM 809 C C . LYS A 1 103 ? -10.161 2.601 18.927 1.00 82.25 103 LYS A C 1
ATOM 811 O O . LYS A 1 103 ? -10.291 1.739 18.057 1.00 82.25 103 LYS A O 1
ATOM 816 N N . LYS A 1 104 ? -10.277 3.904 18.657 1.00 85.06 104 LYS A N 1
ATOM 817 C CA . LYS A 1 104 ? -10.503 4.444 17.310 1.00 85.06 104 LYS A CA 1
ATOM 818 C C . LYS A 1 104 ? -9.161 4.623 16.598 1.00 85.06 104 LYS A C 1
ATOM 820 O O . LYS A 1 104 ? -8.299 5.361 17.062 1.00 85.06 104 LYS A O 1
ATOM 825 N N . PHE A 1 105 ? -9.003 3.992 15.446 1.00 85.06 105 PHE A N 1
ATOM 826 C CA . PHE A 1 105 ? -7.850 4.100 14.562 1.00 85.06 105 PHE A CA 1
ATOM 827 C C . PHE A 1 105 ? -8.255 4.851 13.298 1.00 85.06 105 PHE A C 1
ATOM 829 O O . PHE A 1 105 ? -9.178 4.442 12.603 1.00 85.06 105 PHE A O 1
ATOM 836 N N . CYS A 1 106 ? -7.566 5.937 12.971 1.00 86.62 106 CYS A N 1
ATOM 837 C CA . CYS A 1 106 ? -7.742 6.650 11.714 1.00 86.62 106 CYS A CA 1
ATOM 838 C C . CYS A 1 106 ? -6.617 6.303 10.751 1.00 86.62 106 CYS A C 1
ATOM 840 O O . CYS A 1 106 ? -5.444 6.504 11.062 1.00 86.62 106 CYS A O 1
ATOM 842 N N . VAL A 1 107 ? -6.986 5.832 9.568 1.00 88.44 107 VAL A N 1
ATOM 843 C CA . VAL A 1 107 ? -6.054 5.490 8.499 1.00 88.44 107 VAL A CA 1
ATOM 844 C C . VAL A 1 107 ? -6.395 6.335 7.277 1.00 88.44 107 VAL A C 1
ATOM 846 O O . VAL A 1 107 ? -7.532 6.355 6.820 1.00 88.44 107 VAL A O 1
ATOM 849 N N . ASN A 1 108 ? -5.415 7.051 6.742 1.00 91.12 108 ASN A N 1
ATOM 850 C CA . ASN A 1 108 ? -5.559 7.803 5.506 1.00 91.12 108 ASN A CA 1
ATOM 851 C C . ASN A 1 108 ? -4.874 7.041 4.378 1.00 91.12 108 ASN A C 1
ATOM 853 O O . ASN A 1 108 ? -3.657 6.845 4.405 1.00 91.12 108 ASN A O 1
ATOM 857 N N . VAL A 1 109 ? -5.633 6.691 3.350 1.00 91.19 109 VAL A N 1
ATOM 858 C CA . VAL A 1 109 ? -5.125 6.064 2.132 1.00 91.19 109 VAL A CA 1
ATOM 859 C C . VAL A 1 109 ? -5.096 7.111 1.030 1.00 91.19 109 VAL A C 1
ATOM 861 O O . VAL A 1 109 ? -6.074 7.818 0.801 1.00 91.19 109 VAL A O 1
ATOM 864 N N . LYS A 1 110 ? -3.944 7.245 0.381 1.00 92.19 110 LYS A N 1
ATOM 865 C CA . LYS A 1 110 ? -3.667 8.221 -0.668 1.00 92.19 110 LYS A CA 1
ATOM 866 C C . LYS A 1 110 ? -3.362 7.493 -1.969 1.00 92.19 110 LYS A C 1
ATOM 868 O O . LYS A 1 110 ? -2.545 6.579 -1.980 1.00 92.19 110 LYS A O 1
ATOM 873 N N . GLU A 1 111 ? -3.924 7.975 -3.064 1.00 91.31 111 GLU A N 1
ATOM 874 C CA . GLU A 1 111 ? -3.431 7.691 -4.409 1.00 91.31 111 GLU A CA 1
ATOM 875 C C . GLU A 1 111 ? -2.532 8.846 -4.863 1.00 91.31 111 GLU A C 1
ATOM 877 O O . GLU A 1 111 ? -2.920 10.013 -4.782 1.00 91.31 111 GLU A O 1
ATOM 882 N N . ASP A 1 112 ? -1.294 8.541 -5.256 1.00 90.88 112 ASP A N 1
ATOM 883 C CA . ASP A 1 112 ? -0.295 9.548 -5.626 1.00 90.88 112 ASP A CA 1
ATOM 884 C C . ASP A 1 112 ? -0.444 10.079 -7.060 1.00 90.88 112 ASP A C 1
ATOM 886 O O . ASP A 1 112 ? -1.206 9.538 -7.852 1.00 90.88 112 ASP A O 1
ATOM 890 N N . ILE A 1 113 ? 0.373 11.067 -7.445 1.00 90.12 113 ILE A N 1
ATOM 891 C CA . ILE A 1 113 ? 0.464 11.592 -8.825 1.00 90.12 113 ILE A CA 1
ATOM 892 C C . ILE A 1 113 ? 0.776 10.519 -9.886 1.00 90.12 113 ILE A C 1
ATOM 894 O O . ILE A 1 113 ? 0.574 10.734 -11.083 1.00 90.12 113 ILE A O 1
ATOM 898 N N . HIS A 1 114 ? 1.296 9.370 -9.450 1.00 89.50 114 HIS A N 1
ATOM 899 C CA . HIS A 1 114 ? 1.609 8.217 -10.287 1.00 89.50 114 HIS A CA 1
ATOM 900 C C . HIS A 1 114 ? 0.466 7.187 -10.363 1.00 89.50 114 HIS A C 1
ATOM 902 O O . HIS A 1 114 ? 0.635 6.175 -11.033 1.00 89.50 114 HIS A O 1
ATOM 908 N N . GLY A 1 115 ? -0.672 7.415 -9.694 1.00 87.81 115 GLY A N 1
ATOM 909 C CA . GLY A 1 115 ? -1.753 6.425 -9.565 1.00 87.81 115 GLY A CA 1
ATOM 910 C C . GLY A 1 115 ? -1.408 5.285 -8.598 1.00 87.81 115 GLY A C 1
ATOM 911 O O . GLY A 1 115 ? -1.959 4.193 -8.670 1.00 87.81 115 GLY A O 1
ATOM 912 N N . ILE A 1 116 ? -0.417 5.504 -7.728 1.00 89.94 116 ILE A N 1
ATOM 913 C CA . ILE A 1 116 ? 0.085 4.500 -6.790 1.00 89.94 116 ILE A CA 1
ATOM 914 C C . ILE A 1 116 ? -0.592 4.696 -5.434 1.00 89.94 116 ILE A C 1
ATOM 916 O O . ILE A 1 116 ? -0.519 5.779 -4.850 1.00 89.94 116 ILE A O 1
ATOM 920 N N . ILE A 1 117 ? -1.186 3.626 -4.906 1.00 90.81 117 ILE A N 1
ATOM 921 C CA . ILE A 1 117 ? -1.863 3.626 -3.606 1.00 90.81 117 ILE A CA 1
ATOM 922 C C . ILE A 1 117 ? -0.842 3.469 -2.479 1.00 90.81 117 ILE A C 1
ATOM 924 O O . ILE A 1 117 ? -0.005 2.562 -2.482 1.00 90.81 117 ILE A O 1
ATOM 928 N N . GLN A 1 118 ? -0.926 4.336 -1.481 1.00 91.44 118 GLN A N 1
ATOM 929 C CA . GLN A 1 118 ? -0.068 4.344 -0.305 1.00 91.44 118 GLN A CA 1
ATOM 930 C C . GLN A 1 118 ? -0.854 4.747 0.939 1.00 91.44 118 GLN A C 1
ATOM 932 O O . GLN A 1 118 ? -1.798 5.536 0.875 1.00 91.44 118 GLN A O 1
ATOM 937 N N . LEU A 1 119 ? -0.439 4.241 2.093 1.00 90.12 119 LEU A N 1
ATOM 938 C CA . LEU A 1 119 ? -0.953 4.715 3.368 1.00 90.12 119 LEU A CA 1
ATOM 939 C C . LEU A 1 119 ? -0.213 6.017 3.711 1.00 90.12 119 LEU A C 1
ATOM 941 O O . LEU A 1 119 ? 1.011 6.040 3.789 1.00 90.12 119 LEU A O 1
ATOM 945 N N . SER A 1 120 ? -0.946 7.123 3.839 1.00 89.06 120 SER A N 1
ATOM 946 C CA . SER A 1 120 ? -0.358 8.440 4.129 1.00 89.06 120 SER A CA 1
ATOM 947 C C . SER A 1 120 ? -0.249 8.723 5.624 1.00 89.06 120 SER A C 1
ATOM 949 O O . SER A 1 120 ? 0.667 9.422 6.047 1.00 89.06 120 SER A O 1
ATOM 951 N N . LEU A 1 121 ? -1.173 8.192 6.429 1.00 87.94 121 LEU A N 1
ATOM 952 C CA . LEU A 1 121 ? -1.189 8.396 7.874 1.00 87.94 121 LEU A CA 1
ATOM 953 C C . LEU A 1 121 ? -1.939 7.266 8.581 1.00 87.94 121 LEU A C 1
ATOM 955 O O . LEU A 1 121 ? -3.037 6.919 8.161 1.00 87.94 121 LEU A O 1
ATOM 959 N N . ALA A 1 122 ? -1.392 6.754 9.681 1.00 89.06 122 ALA A N 1
ATOM 960 C CA . ALA A 1 122 ? -2.099 5.890 10.623 1.00 89.06 122 ALA A CA 1
ATOM 961 C C . ALA A 1 122 ? -2.020 6.515 12.020 1.00 89.06 122 ALA A C 1
ATOM 963 O O . ALA A 1 122 ? -0.931 6.844 12.492 1.00 89.06 122 ALA A O 1
ATOM 964 N N . GLN A 1 123 ? -3.164 6.717 12.672 1.00 87.25 123 GLN A N 1
ATOM 965 C CA . GLN A 1 123 ? -3.264 7.379 13.971 1.00 87.25 123 GLN A CA 1
ATOM 966 C C . GLN A 1 123 ? -4.204 6.644 14.914 1.00 87.25 123 GLN A C 1
ATOM 968 O O . GLN A 1 123 ? -5.324 6.307 14.547 1.00 87.25 123 GLN A O 1
ATOM 973 N N . LEU A 1 124 ? -3.775 6.485 16.159 1.00 85.25 124 LEU A N 1
ATOM 974 C CA . LEU A 1 124 ? -4.630 6.110 17.274 1.00 85.25 124 LEU A CA 1
ATOM 975 C C . LEU A 1 124 ? -5.285 7.365 17.861 1.00 85.25 124 LEU A C 1
ATOM 977 O O . LEU A 1 124 ? -4.588 8.330 18.178 1.00 85.25 124 LEU A O 1
ATOM 981 N N . MET A 1 125 ? -6.606 7.343 18.006 1.00 79.81 125 MET A N 1
ATOM 982 C CA . MET A 1 125 ? -7.407 8.367 18.669 1.00 79.81 125 MET A CA 1
ATOM 983 C C . MET A 1 125 ? -7.910 7.829 20.008 1.00 79.81 125 MET A C 1
ATOM 985 O O . MET A 1 125 ? -8.794 6.974 20.050 1.00 79.81 125 MET A O 1
ATOM 989 N N . GLU A 1 126 ? -7.356 8.347 21.101 1.00 72.88 126 GLU A N 1
ATOM 990 C CA . GLU A 1 126 ? -7.817 8.047 22.460 1.00 72.88 126 GLU A CA 1
ATOM 991 C C . GLU A 1 126 ? -8.719 9.191 22.945 1.00 72.88 126 GLU A C 1
ATOM 993 O O . GLU A 1 126 ? -8.306 10.359 22.965 1.00 72.88 126 GLU A O 1
ATOM 998 N N . GLU A 1 127 ? -9.966 8.867 23.304 1.00 59.84 127 GLU A N 1
ATOM 999 C CA . GLU A 1 127 ? -10.860 9.792 24.007 1.00 59.84 127 GLU A CA 1
ATOM 1000 C C . GLU A 1 127 ? -10.428 9.844 25.477 1.00 59.84 127 GLU A C 1
ATOM 1002 O O . GLU A 1 127 ? -10.587 8.872 26.209 1.00 59.84 127 GLU A O 1
ATOM 1007 N N . ILE A 1 128 ? -9.865 10.968 25.924 1.00 50.59 128 ILE A N 1
ATOM 1008 C CA . ILE A 1 128 ? -9.596 11.171 27.349 1.00 50.59 128 ILE A CA 1
ATOM 1009 C C . ILE A 1 128 ? -10.936 11.518 28.009 1.00 50.59 128 ILE A C 1
ATOM 1011 O O . ILE A 1 128 ? -11.484 12.599 27.779 1.00 50.59 128 ILE A O 1
ATOM 1015 N N . ALA A 1 129 ? -11.481 10.600 28.809 1.00 41.62 129 ALA A N 1
ATOM 1016 C CA . ALA A 1 129 ? -12.575 10.916 29.719 1.00 41.62 129 ALA A CA 1
ATOM 1017 C C . ALA A 1 129 ? -12.046 11.882 30.789 1.00 41.62 129 ALA A C 1
ATOM 1019 O O . ALA A 1 129 ? -11.077 11.578 31.481 1.00 41.62 129 ALA A O 1
ATOM 1020 N N . ASN A 1 130 ? -12.661 13.058 30.900 1.00 38.25 130 ASN A N 1
ATOM 1021 C CA . ASN A 1 130 ? -12.309 14.063 31.898 1.00 38.25 130 ASN A CA 1
ATOM 1022 C C . ASN A 1 130 ? -12.730 13.533 33.284 1.00 38.25 130 ASN A C 1
ATOM 1024 O O . ASN A 1 130 ? -13.899 13.624 33.654 1.00 38.25 130 ASN A O 1
ATOM 1028 N N . LYS A 1 131 ? -11.803 12.910 34.014 1.00 38.38 131 LYS A N 1
ATOM 1029 C CA . LYS A 1 131 ? -11.909 12.645 35.454 1.00 38.38 131 LYS A CA 1
ATOM 1030 C C . LYS A 1 131 ? -10.830 13.473 36.151 1.00 38.38 131 LYS A C 1
ATOM 1032 O O . LYS A 1 131 ? -9.730 13.549 35.620 1.00 38.38 131 LYS A O 1
ATOM 1037 N N . GLU A 1 132 ? -11.194 14.016 37.316 1.00 36.25 132 GLU A N 1
ATOM 1038 C CA . GLU A 1 132 ? -10.515 15.024 38.162 1.00 36.25 132 GLU A CA 1
ATOM 1039 C C . GLU A 1 132 ? -10.962 16.469 37.843 1.00 36.25 132 GLU A C 1
ATOM 1041 O O . GLU A 1 132 ? -10.788 16.949 36.730 1.00 36.25 132 GLU A O 1
ATOM 1046 N N . GLU A 1 133 ? -11.584 17.249 38.729 1.00 32.78 133 GLU A N 1
ATOM 1047 C CA . GLU A 1 133 ? -11.969 17.070 40.133 1.00 32.78 133 GLU A CA 1
ATOM 1048 C C . GLU A 1 133 ? -12.992 18.173 40.478 1.00 32.78 133 GLU A C 1
ATOM 1050 O O . GLU A 1 133 ? -12.871 19.322 40.048 1.00 32.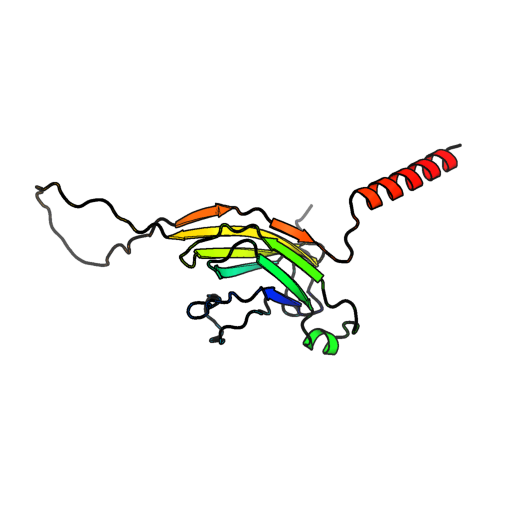78 133 GLU A O 1
ATOM 1055 N N . SER A 1 134 ? -14.029 17.799 41.221 1.00 34.94 134 SER A N 1
ATOM 1056 C CA . SER A 1 134 ? -14.900 18.696 41.976 1.00 34.94 134 SER A CA 1
ATOM 1057 C C . SER A 1 134 ? -14.191 19.192 43.242 1.00 34.94 134 SER A C 1
ATOM 1059 O O . SER A 1 134 ? -13.379 18.462 43.793 1.00 34.94 134 SER A O 1
ATOM 1061 N N . GLU A 1 135 ? -14.627 20.353 43.741 1.00 34.28 135 GLU A N 1
ATOM 1062 C CA . GLU A 1 135 ? -14.265 21.016 45.011 1.00 34.28 135 GLU A CA 1
ATOM 1063 C C . GLU A 1 135 ? -13.098 22.020 44.964 1.00 34.28 135 GLU A C 1
ATOM 1065 O O . GLU A 1 135 ? -11.941 21.706 45.207 1.00 34.28 135 GLU A O 1
ATOM 1070 N N . MET A 1 136 ? -13.440 23.298 44.769 1.00 30.61 136 MET A N 1
ATOM 1071 C CA . MET A 1 136 ? -13.416 24.277 45.866 1.00 30.61 136 MET A CA 1
ATOM 1072 C C . MET A 1 136 ? -14.299 25.481 45.503 1.00 30.61 136 MET A C 1
ATOM 1074 O O . MET A 1 136 ? -14.239 26.037 44.409 1.00 30.61 136 MET A O 1
ATOM 1078 N N . SER A 1 137 ? -15.171 25.801 46.449 1.00 30.50 137 SER A N 1
ATOM 1079 C CA . SER A 1 137 ? -16.228 26.810 46.484 1.00 30.50 137 SER A CA 1
ATOM 1080 C C . SER A 1 137 ? -15.758 28.264 46.303 1.00 30.50 137 SER A C 1
ATOM 1082 O O . SER A 1 137 ? -14.836 28.665 47.006 1.00 30.50 137 SER A O 1
ATOM 1084 N N . ASP A 1 138 ? -16.453 28.999 45.415 1.00 29.06 138 ASP A N 1
ATOM 1085 C CA . ASP A 1 138 ? -17.106 30.337 45.536 1.00 29.06 138 ASP A CA 1
ATOM 1086 C C . ASP A 1 138 ? -16.468 31.485 46.388 1.00 29.06 138 ASP A C 1
ATOM 1088 O O . ASP A 1 138 ? -15.741 31.205 47.337 1.00 29.06 138 ASP A O 1
ATOM 1092 N N . PRO A 1 139 ? -16.804 32.793 46.183 1.00 39.97 139 PRO A N 1
ATOM 1093 C CA . PRO A 1 139 ? -17.932 33.311 45.405 1.00 39.97 139 PRO A CA 1
ATOM 1094 C C . PRO A 1 139 ? -17.674 34.490 44.442 1.00 39.97 139 PRO A C 1
ATOM 1096 O O . PRO A 1 139 ? -16.760 35.305 44.573 1.00 39.97 139 PRO A O 1
ATOM 1099 N N . SER A 1 140 ? -18.607 34.578 43.496 1.00 35.53 140 SER A N 1
ATOM 1100 C CA . SER A 1 140 ? -18.962 35.707 42.617 1.00 35.53 140 SER A CA 1
ATOM 1101 C C . SER A 1 140 ? -19.297 37.006 43.410 1.00 35.53 140 SER A C 1
ATOM 1103 O O . SER A 1 140 ? -19.461 36.925 44.629 1.00 35.53 140 SER A O 1
ATOM 1105 N N . PRO A 1 141 ? -19.475 38.203 42.785 1.00 42.44 141 PRO A N 1
ATOM 1106 C CA . PRO A 1 141 ? -20.754 38.472 42.109 1.00 42.44 141 PRO A CA 1
ATOM 1107 C C . PRO A 1 141 ? -20.732 39.376 40.848 1.00 42.44 141 PRO A C 1
ATOM 1109 O O . PRO A 1 141 ? -20.160 40.461 40.825 1.00 42.44 141 PRO A O 1
ATOM 1112 N N . LEU A 1 142 ? -21.522 38.918 39.869 1.00 31.03 142 LEU A N 1
ATOM 1113 C CA . LEU A 1 142 ? -22.612 39.627 39.173 1.00 31.03 142 LEU A CA 1
ATOM 1114 C C . LEU A 1 142 ? -22.296 40.828 38.259 1.00 31.03 142 LEU A C 1
ATOM 1116 O O . LEU A 1 142 ? -22.055 41.945 38.718 1.00 31.03 142 LEU A O 1
ATOM 1120 N N . LYS A 1 143 ? -22.579 40.638 36.959 1.00 31.97 143 LYS A N 1
ATOM 1121 C CA . LYS A 1 143 ? -23.646 41.415 36.303 1.00 31.97 143 LYS A CA 1
ATOM 1122 C C . LYS A 1 143 ? -24.285 40.668 35.117 1.00 31.97 143 LYS A C 1
ATOM 1124 O O . LYS A 1 143 ? -23.583 40.267 34.194 1.00 31.97 143 LYS A O 1
ATOM 1129 N N . ASP A 1 144 ? -25.606 40.510 35.223 1.00 24.56 144 ASP A N 1
ATOM 1130 C CA . ASP A 1 144 ? -26.623 40.010 34.272 1.00 24.56 144 ASP A CA 1
ATOM 1131 C C . ASP A 1 144 ? -26.521 40.652 32.873 1.00 24.56 144 ASP A C 1
ATOM 1133 O O . ASP A 1 144 ? -26.015 41.770 32.770 1.00 24.56 144 ASP A O 1
ATOM 1137 N N . GLY A 1 145 ? -26.992 40.119 31.739 1.00 26.66 145 GLY A N 1
ATOM 1138 C CA . GLY A 1 145 ? -27.820 38.985 31.267 1.00 26.66 145 GLY A CA 1
ATOM 1139 C C . GLY A 1 145 ? -27.781 39.086 29.710 1.00 26.66 145 GLY A C 1
ATOM 1140 O O . GLY A 1 145 ? -27.322 40.109 29.202 1.00 26.66 145 GLY A O 1
ATOM 1141 N N . GLU A 1 146 ? -28.131 38.136 28.837 1.00 28.92 146 GLU A N 1
ATOM 1142 C CA . GLU A 1 146 ? -29.208 37.141 28.815 1.00 28.92 146 GLU A CA 1
ATOM 1143 C C . GLU A 1 146 ? -28.980 36.224 27.567 1.00 28.92 146 GLU A C 1
ATOM 1145 O O . GLU A 1 146 ? -28.665 36.744 26.497 1.00 28.92 146 GLU A O 1
ATOM 1150 N N . GLU A 1 147 ? -29.087 34.896 27.768 1.00 30.48 147 GLU A N 1
ATOM 1151 C CA . GLU A 1 147 ? -29.465 33.767 26.865 1.00 30.48 147 GLU A CA 1
ATOM 1152 C C . GLU A 1 147 ? -28.795 33.508 25.485 1.00 30.48 147 GLU A C 1
ATOM 1154 O O . GLU A 1 147 ? -28.586 34.402 24.678 1.00 30.48 147 GLU A O 1
ATOM 1159 N N . ASP A 1 148 ? -28.571 32.276 25.005 1.00 30.66 148 ASP A N 1
ATOM 1160 C CA . ASP A 1 148 ? -28.397 30.922 25.563 1.00 30.66 148 ASP A CA 1
ATOM 1161 C C . ASP A 1 148 ? -27.994 30.016 24.370 1.00 30.66 148 ASP A C 1
ATOM 1163 O O . ASP A 1 148 ? -28.695 29.971 23.358 1.00 30.66 148 ASP A O 1
ATOM 1167 N N . ALA A 1 149 ? -26.848 29.336 24.450 1.00 31.70 149 ALA A N 1
ATOM 1168 C CA . ALA A 1 149 ? -26.512 28.133 23.677 1.00 31.70 149 ALA A CA 1
ATOM 1169 C C . ALA A 1 149 ? -25.206 27.551 24.241 1.00 31.70 149 ALA A C 1
ATOM 1171 O O . ALA A 1 149 ? -24.117 28.095 24.048 1.00 31.70 149 ALA A O 1
ATOM 1172 N N . ALA A 1 150 ? -25.348 26.450 24.975 1.00 31.05 150 ALA A N 1
ATOM 1173 C CA . ALA A 1 150 ? -24.311 25.737 25.711 1.00 31.05 150 ALA A CA 1
ATOM 1174 C C . ALA A 1 150 ? -22.968 25.569 24.955 1.00 31.05 150 ALA A C 1
ATOM 1176 O O . ALA A 1 150 ? -22.959 25.157 23.791 1.00 31.05 150 ALA A O 1
ATOM 1177 N N . PRO A 1 151 ? -21.808 25.782 25.612 1.00 36.81 151 PRO A N 1
ATOM 1178 C CA . PRO A 1 151 ? -20.526 25.395 25.048 1.00 36.81 151 PRO A CA 1
ATOM 1179 C C . PRO A 1 151 ? -20.409 23.870 25.116 1.00 36.81 151 PRO A C 1
ATOM 1181 O O . PRO A 1 151 ? -20.105 23.289 26.157 1.00 36.81 151 PRO A O 1
ATOM 1184 N N . GLU A 1 152 ? -20.671 23.206 23.994 1.00 37.72 152 GLU A N 1
ATOM 1185 C CA . GLU A 1 152 ? -20.429 21.777 23.832 1.00 37.72 152 GLU A CA 1
ATOM 1186 C C . GLU A 1 152 ? -18.959 21.474 24.177 1.00 37.72 152 GLU A C 1
ATOM 1188 O O . GLU A 1 152 ? -18.019 21.949 23.528 1.00 37.72 152 GLU A O 1
ATOM 1193 N N . ASN A 1 153 ? -18.764 20.723 25.263 1.00 38.94 153 ASN A N 1
ATOM 1194 C CA . ASN A 1 153 ? -17.476 20.289 25.791 1.00 38.94 153 ASN A CA 1
ATOM 1195 C C . ASN A 1 153 ? -16.631 19.627 24.687 1.00 38.94 153 ASN A C 1
ATOM 1197 O O . ASN A 1 153 ? -16.817 18.453 24.356 1.00 38.94 153 ASN A O 1
ATOM 1201 N N . LYS A 1 154 ? -15.656 20.357 24.132 1.00 47.59 154 LYS A N 1
ATOM 1202 C CA . LYS A 1 154 ? -14.656 19.802 23.209 1.00 47.59 154 LYS A CA 1
ATOM 1203 C C . LYS A 1 154 ? -13.760 18.820 23.967 1.00 47.59 154 LYS A C 1
ATOM 1205 O O . LYS A 1 154 ? -12.749 19.208 24.552 1.00 47.59 154 LYS A O 1
ATOM 1210 N N . LYS A 1 155 ? -14.133 17.537 23.946 1.00 53.16 155 LYS A N 1
ATOM 1211 C CA . LYS A 1 155 ? -13.315 16.413 24.422 1.00 53.16 155 LYS A CA 1
ATOM 1212 C C . LYS A 1 155 ? -11.903 16.510 23.825 1.00 53.16 155 LYS A C 1
ATOM 1214 O O . LYS A 1 155 ? -11.741 16.569 22.604 1.00 53.16 155 LYS A O 1
ATOM 1219 N N . LYS A 1 156 ? -10.868 16.529 24.670 1.00 54.75 156 LYS A N 1
ATOM 1220 C CA . LYS A 1 156 ? -9.466 16.511 24.224 1.00 54.75 156 LYS A CA 1
ATOM 1221 C C . LYS A 1 156 ? -9.131 15.104 23.716 1.00 54.75 156 LYS A C 1
ATOM 1223 O O . LYS A 1 156 ? -9.048 14.164 24.498 1.00 54.75 156 LYS A O 1
ATOM 1228 N N . VAL A 1 157 ? -8.952 14.958 22.403 1.00 68.25 157 VAL A N 1
ATOM 1229 C CA . VAL A 1 157 ? -8.545 13.692 21.770 1.00 68.25 157 VAL A CA 1
ATOM 1230 C C . VAL A 1 157 ? -7.024 13.652 21.660 1.00 68.25 157 VAL A C 1
ATOM 1232 O O . VAL A 1 157 ? -6.428 14.524 21.020 1.00 68.25 157 VAL A O 1
ATOM 1235 N N . LYS A 1 158 ? -6.389 12.629 22.240 1.00 73.31 158 LYS A N 1
ATOM 1236 C CA . LYS A 1 158 ? -4.957 12.375 22.040 1.00 73.31 158 LYS A CA 1
ATOM 1237 C C . LYS A 1 158 ? -4.774 11.602 20.737 1.00 73.31 158 LYS A C 1
ATOM 1239 O O . LYS A 1 158 ? -5.394 10.559 20.542 1.00 73.31 158 LYS A O 1
ATOM 1244 N N . LYS A 1 159 ? -3.940 12.134 19.838 1.00 83.81 159 LYS A N 1
ATOM 1245 C CA . LYS A 1 159 ? -3.583 11.490 18.567 1.00 83.81 159 LYS A CA 1
ATOM 1246 C C . LYS A 1 159 ? -2.162 10.953 18.657 1.00 83.81 159 LYS A C 1
ATOM 1248 O O . LYS A 1 159 ? -1.233 11.734 18.855 1.00 83.81 159 LYS A O 1
ATOM 1253 N N . THR A 1 160 ? -1.993 9.651 18.471 1.00 83.31 160 THR A N 1
ATOM 1254 C CA . THR A 1 160 ? -0.676 9.002 18.445 1.00 83.31 160 THR A CA 1
ATOM 1255 C C . THR A 1 160 ? -0.435 8.446 17.049 1.00 83.31 160 THR A C 1
ATOM 1257 O O . THR A 1 160 ? -1.239 7.656 16.561 1.00 83.31 160 THR A O 1
ATOM 1260 N N . ASN A 1 161 ? 0.646 8.863 16.386 1.00 89.00 161 ASN A N 1
ATOM 1261 C CA . ASN A 1 161 ? 1.017 8.307 15.083 1.00 89.00 161 ASN A CA 1
ATOM 1262 C C . ASN A 1 161 ? 1.493 6.862 15.256 1.00 89.00 161 ASN A C 1
ATOM 1264 O O . ASN A 1 161 ? 2.287 6.574 16.150 1.00 89.00 161 ASN A O 1
ATOM 1268 N N . LEU A 1 162 ? 1.014 5.976 14.391 1.00 89.50 162 LEU A N 1
ATOM 1269 C CA . LEU A 1 162 ? 1.383 4.568 14.379 1.00 89.50 162 LEU A CA 1
ATOM 1270 C C . LEU A 1 162 ? 2.404 4.298 13.280 1.00 89.50 162 LEU A C 1
ATOM 1272 O O . LEU A 1 162 ? 2.394 4.937 12.226 1.00 89.50 162 LEU A O 1
ATOM 1276 N N . VAL A 1 163 ? 3.272 3.323 13.533 1.00 90.12 163 VAL A N 1
ATOM 1277 C CA . VAL A 1 163 ? 4.204 2.814 12.528 1.00 90.12 163 VAL A CA 1
ATOM 1278 C C . VAL A 1 163 ? 3.440 1.873 11.607 1.00 90.12 163 VAL A C 1
ATOM 1280 O O . VAL A 1 163 ? 2.693 1.007 12.066 1.00 90.12 163 VAL A O 1
ATOM 1283 N N . PHE A 1 164 ? 3.627 2.032 10.303 1.00 91.25 164 PHE A N 1
ATOM 1284 C CA . PHE A 1 164 ? 3.041 1.151 9.306 1.00 91.25 164 PHE A CA 1
ATOM 1285 C C . PHE A 1 164 ? 4.073 0.773 8.248 1.00 91.25 164 PHE A C 1
ATOM 1287 O O . PHE A 1 164 ? 5.001 1.529 7.963 1.00 91.25 164 PHE A O 1
ATOM 1294 N N . ALA A 1 165 ? 3.892 -0.403 7.659 1.00 90.75 165 ALA A N 1
ATOM 1295 C CA . ALA A 1 165 ? 4.663 -0.886 6.526 1.00 90.75 165 ALA A CA 1
ATOM 1296 C C . ALA A 1 165 ? 3.725 -1.119 5.340 1.00 90.75 165 ALA A C 1
ATOM 1298 O O . ALA A 1 165 ? 2.594 -1.568 5.514 1.00 90.75 165 ALA A O 1
ATOM 1299 N N . THR A 1 166 ? 4.195 -0.806 4.135 1.00 91.56 166 THR A N 1
ATOM 1300 C CA . THR A 1 166 ? 3.487 -1.121 2.889 1.00 91.56 166 THR A CA 1
ATOM 1301 C C . THR A 1 166 ? 4.264 -2.203 2.165 1.00 91.56 166 THR A C 1
ATOM 1303 O O . THR A 1 166 ? 5.465 -2.053 1.954 1.00 91.56 166 THR A O 1
ATOM 1306 N N . THR A 1 167 ? 3.590 -3.274 1.772 1.00 91.38 167 THR A N 1
ATOM 1307 C CA . THR A 1 167 ? 4.148 -4.301 0.895 1.00 91.38 167 THR A CA 1
ATOM 1308 C C . THR A 1 167 ? 3.317 -4.372 -0.375 1.00 91.38 167 THR A C 1
ATOM 1310 O O . THR A 1 167 ? 2.088 -4.281 -0.343 1.00 91.38 167 THR A O 1
ATOM 1313 N N . ARG A 1 168 ? 3.986 -4.507 -1.521 1.00 92.00 168 ARG A N 1
ATOM 1314 C CA . ARG A 1 168 ? 3.320 -4.693 -2.811 1.00 92.00 168 ARG A CA 1
ATOM 1315 C C . ARG A 1 168 ? 3.909 -5.889 -3.540 1.00 92.00 168 ARG A C 1
ATOM 1317 O O . ARG A 1 168 ? 5.119 -6.101 -3.458 1.00 92.00 168 ARG A O 1
ATOM 1324 N N . PRO A 1 169 ? 3.101 -6.632 -4.312 1.00 86.56 169 PRO A N 1
ATOM 1325 C CA . PRO A 1 169 ? 3.595 -7.785 -5.063 1.00 86.56 169 PRO A CA 1
ATOM 1326 C C . PRO A 1 169 ? 4.691 -7.442 -6.082 1.00 86.56 169 PRO A C 1
ATOM 1328 O O . PRO A 1 169 ? 5.543 -8.277 -6.376 1.00 86.56 169 PRO A O 1
ATOM 1331 N N . LEU A 1 170 ? 4.661 -6.224 -6.632 1.00 86.56 170 LEU A N 1
ATOM 1332 C CA . LEU A 1 170 ? 5.574 -5.772 -7.687 1.00 86.56 170 LEU A CA 1
ATOM 1333 C C . LEU A 1 170 ? 6.810 -5.034 -7.158 1.00 86.56 170 LEU A C 1
ATOM 1335 O O . LEU A 1 170 ? 7.726 -4.766 -7.937 1.00 86.56 170 LEU A O 1
ATOM 1339 N N . ASP A 1 171 ? 6.853 -4.713 -5.863 1.00 88.75 171 ASP A N 1
ATOM 1340 C CA . ASP A 1 171 ? 7.971 -3.966 -5.298 1.00 88.75 171 ASP A CA 1
ATOM 1341 C C . ASP A 1 171 ? 9.228 -4.842 -5.258 1.00 88.75 171 ASP A C 1
ATOM 1343 O O . ASP A 1 171 ? 9.218 -6.026 -4.900 1.00 88.75 171 ASP A O 1
ATOM 1347 N N . TRP A 1 172 ? 10.350 -4.248 -5.652 1.00 91.19 172 TRP A N 1
ATOM 1348 C CA . TRP A 1 172 ? 11.645 -4.897 -5.534 1.00 91.19 172 TRP A CA 1
ATOM 1349 C C . TRP A 1 172 ? 12.175 -4.708 -4.123 1.00 91.19 172 TRP A C 1
ATOM 1351 O O . TRP A 1 172 ? 12.093 -3.627 -3.551 1.00 91.19 172 TRP A O 1
ATOM 1361 N N . THR A 1 173 ? 12.771 -5.761 -3.576 1.00 91.44 173 THR A N 1
ATOM 1362 C CA . THR A 1 173 ? 13.501 -5.644 -2.317 1.00 91.44 173 THR A CA 1
ATOM 1363 C C . THR A 1 173 ? 14.796 -4.867 -2.536 1.00 91.44 173 THR A C 1
ATOM 1365 O O . THR A 1 173 ? 15.400 -4.957 -3.610 1.00 91.44 173 THR A O 1
ATOM 1368 N N . ASP A 1 174 ? 15.280 -4.181 -1.502 1.00 91.19 174 ASP A N 1
ATOM 1369 C CA . ASP A 1 174 ? 16.531 -3.411 -1.564 1.00 91.19 174 ASP A CA 1
ATOM 1370 C C . ASP A 1 174 ? 17.708 -4.247 -2.083 1.00 91.19 174 ASP A C 1
ATOM 1372 O O . ASP A 1 174 ? 18.496 -3.790 -2.909 1.00 91.19 174 ASP A O 1
ATOM 1376 N N . GLY A 1 175 ? 17.781 -5.523 -1.688 1.00 93.25 175 GLY A N 1
ATOM 1377 C CA . GLY A 1 175 ? 18.799 -6.450 -2.185 1.00 93.25 175 GLY A CA 1
ATOM 1378 C C . GLY A 1 175 ? 18.705 -6.723 -3.693 1.00 93.25 175 GLY A C 1
ATOM 1379 O O . GLY A 1 175 ? 19.733 -6.825 -4.363 1.00 93.25 175 GLY A O 1
ATOM 1380 N N . LYS A 1 176 ? 17.491 -6.805 -4.264 1.00 94.38 176 LYS A N 1
ATOM 1381 C CA . LYS A 1 176 ? 17.303 -6.944 -5.721 1.00 94.38 176 LYS A CA 1
ATOM 1382 C C . LYS A 1 176 ? 17.712 -5.667 -6.451 1.00 94.38 176 LYS A C 1
ATOM 1384 O O . LYS A 1 176 ? 18.387 -5.757 -7.475 1.00 94.38 176 LYS A O 1
ATOM 1389 N N . ILE A 1 177 ? 17.348 -4.504 -5.906 1.00 95.69 177 ILE A N 1
ATOM 1390 C CA . ILE A 1 177 ? 17.702 -3.192 -6.465 1.00 95.69 177 ILE A CA 1
ATOM 1391 C C . ILE A 1 177 ? 19.224 -3.028 -6.500 1.00 95.69 177 ILE A C 1
ATOM 1393 O O . ILE A 1 177 ? 19.786 -2.736 -7.552 1.00 95.69 177 ILE A O 1
ATOM 1397 N N . GLN A 1 178 ? 19.910 -3.294 -5.386 1.00 96.75 178 GLN A N 1
ATOM 1398 C CA . GLN A 1 178 ? 21.369 -3.188 -5.304 1.00 96.75 178 GLN A CA 1
ATOM 1399 C C . GLN A 1 178 ? 22.078 -4.149 -6.257 1.00 96.75 178 GLN A C 1
ATOM 1401 O O . GLN A 1 178 ? 23.035 -3.760 -6.926 1.00 96.75 178 GLN A O 1
ATOM 1406 N N . LYS A 1 179 ? 21.597 -5.393 -6.362 1.00 96.88 179 LYS A N 1
ATOM 1407 C CA . LYS A 1 179 ? 22.160 -6.371 -7.297 1.00 96.88 179 LYS A CA 1
ATOM 1408 C C . LYS A 1 179 ? 22.034 -5.897 -8.746 1.00 96.88 179 LYS A C 1
ATOM 1410 O O . LYS A 1 179 ? 23.013 -5.954 -9.483 1.00 96.88 179 LYS A O 1
ATOM 1415 N N . ALA A 1 180 ? 20.856 -5.424 -9.150 1.00 96.12 180 ALA A N 1
ATOM 1416 C CA . ALA A 1 180 ? 20.646 -4.907 -10.501 1.00 96.12 180 ALA A CA 1
ATOM 1417 C C . ALA A 1 180 ? 21.496 -3.658 -10.773 1.00 96.12 180 ALA A C 1
ATOM 1419 O O . ALA A 1 180 ? 22.111 -3.558 -11.830 1.00 96.12 180 ALA A O 1
ATOM 1420 N N . TYR A 1 181 ? 21.609 -2.761 -9.792 1.00 97.38 181 TYR A N 1
ATOM 1421 C CA . TYR A 1 181 ? 22.459 -1.578 -9.881 1.00 97.38 181 TYR A CA 1
ATOM 1422 C C . TYR A 1 181 ? 23.938 -1.927 -10.096 1.00 97.38 181 TYR A C 1
ATOM 1424 O O . TYR A 1 181 ? 24.595 -1.331 -10.942 1.00 97.38 181 TYR A O 1
ATOM 1432 N N . GLN A 1 182 ? 24.471 -2.917 -9.374 1.00 96.50 182 GLN A N 1
ATOM 1433 C CA . GLN A 1 182 ? 25.860 -3.355 -9.554 1.00 96.50 182 GLN A CA 1
ATOM 1434 C C . GLN A 1 182 ? 26.106 -3.960 -10.941 1.00 96.50 182 GLN A C 1
ATOM 1436 O O . GLN A 1 182 ? 27.159 -3.722 -11.531 1.00 96.50 182 GLN A O 1
ATOM 1441 N N . VAL A 1 183 ? 25.140 -4.721 -11.465 1.00 97.38 183 VAL A N 1
ATOM 1442 C CA . VAL A 1 183 ? 25.210 -5.274 -12.825 1.00 97.38 183 VAL A CA 1
ATOM 1443 C C . VAL A 1 183 ? 25.219 -4.149 -13.860 1.00 97.38 183 VAL A C 1
ATOM 1445 O O . VAL A 1 183 ? 26.081 -4.147 -14.735 1.00 97.38 183 VAL A O 1
ATOM 1448 N N . GLU A 1 184 ? 24.328 -3.165 -13.722 1.00 97.00 184 GLU A N 1
ATOM 1449 C CA . GLU A 1 184 ? 24.282 -1.995 -14.605 1.00 97.00 184 GLU A CA 1
ATOM 1450 C C . GLU A 1 184 ? 25.582 -1.190 -14.553 1.00 97.00 184 GLU A C 1
ATOM 1452 O O . GLU A 1 184 ? 26.143 -0.837 -15.585 1.00 97.00 184 GLU A O 1
ATOM 1457 N N . LEU A 1 185 ? 26.128 -0.970 -13.356 1.00 97.25 185 LEU A N 1
ATOM 1458 C CA . LEU A 1 185 ? 27.392 -0.261 -13.179 1.00 97.25 185 LEU A CA 1
ATOM 1459 C C . LEU A 1 185 ? 28.542 -0.995 -13.881 1.00 97.25 185 LEU A C 1
ATOM 1461 O O . LEU A 1 185 ? 29.347 -0.363 -14.565 1.00 97.25 185 LEU A O 1
ATOM 1465 N N . ALA A 1 186 ? 28.611 -2.323 -13.758 1.00 96.44 186 ALA A N 1
ATOM 1466 C CA . ALA A 1 186 ? 29.628 -3.124 -14.433 1.00 96.44 186 ALA A CA 1
ATOM 1467 C C . ALA A 1 186 ? 29.509 -3.052 -15.967 1.00 96.44 186 ALA A C 1
ATOM 1469 O O . ALA A 1 186 ? 30.530 -2.938 -16.647 1.00 96.44 186 ALA A O 1
ATOM 1470 N N . MET A 1 187 ? 28.285 -3.080 -16.509 1.00 96.62 187 MET A N 1
ATOM 1471 C CA . MET A 1 187 ? 28.043 -2.917 -17.949 1.00 96.62 187 MET A CA 1
ATOM 1472 C C . MET A 1 187 ? 28.424 -1.510 -18.419 1.00 96.62 187 MET A C 1
ATOM 1474 O O . MET A 1 187 ? 29.217 -1.371 -19.343 1.00 96.62 187 MET A O 1
ATOM 1478 N N . ALA A 1 188 ? 27.988 -0.472 -17.704 1.00 97.06 188 ALA A N 1
ATOM 1479 C CA . ALA A 1 188 ? 28.301 0.916 -18.027 1.00 97.06 188 ALA A CA 1
ATOM 1480 C C . ALA A 1 188 ? 29.806 1.232 -17.956 1.00 97.06 188 ALA A C 1
ATOM 1482 O O . ALA A 1 188 ? 30.298 2.074 -18.705 1.00 97.06 188 ALA A O 1
ATOM 1483 N N . LEU A 1 189 ? 30.558 0.589 -17.054 1.00 96.25 189 LEU A N 1
ATOM 1484 C CA . LEU A 1 189 ? 32.019 0.714 -17.020 1.00 96.25 189 LEU A CA 1
ATOM 1485 C C . LEU A 1 189 ? 32.680 0.019 -18.208 1.00 96.25 189 LEU A C 1
ATOM 1487 O O . LEU A 1 189 ? 33.661 0.537 -18.733 1.00 96.25 189 LEU A O 1
ATOM 1491 N N . LYS A 1 190 ? 32.151 -1.132 -18.628 1.00 95.81 190 LYS A N 1
ATOM 1492 C CA . LYS A 1 190 ? 32.659 -1.864 -19.787 1.00 95.81 190 LYS A CA 1
ATOM 1493 C C . LYS A 1 190 ? 32.405 -1.110 -21.093 1.00 95.81 190 LYS A C 1
ATOM 1495 O O . LYS A 1 190 ? 33.299 -1.077 -21.923 1.00 95.81 190 LYS A O 1
ATOM 1500 N N . ASP A 1 191 ? 31.247 -0.472 -21.242 1.00 96.44 191 ASP A N 1
ATOM 1501 C CA . ASP A 1 191 ? 30.896 0.311 -22.438 1.00 96.44 191 ASP A CA 1
ATOM 1502 C C . ASP A 1 191 ? 31.709 1.609 -22.576 1.00 96.44 191 ASP A C 1
ATOM 1504 O O . ASP A 1 191 ? 31.777 2.198 -23.652 1.00 96.44 191 ASP A O 1
ATOM 1508 N N . LYS A 1 192 ? 32.320 2.080 -21.482 1.00 90.88 192 LYS A N 1
ATOM 1509 C CA . LYS A 1 192 ? 33.201 3.258 -21.482 1.00 90.88 192 LYS A CA 1
ATOM 1510 C C . LYS A 1 192 ? 34.638 2.962 -21.928 1.00 90.88 192 LYS A C 1
ATOM 1512 O O . LYS A 1 192 ? 35.377 3.925 -22.137 1.00 90.88 192 LYS A O 1
ATOM 1517 N N . LEU A 1 193 ? 35.040 1.690 -21.992 1.00 74.75 193 LEU A N 1
ATOM 1518 C CA . LEU A 1 193 ? 36.383 1.238 -22.385 1.00 74.75 193 LEU A CA 1
ATOM 1519 C C . LEU A 1 193 ? 36.448 0.945 -23.885 1.00 74.75 193 LEU A C 1
ATOM 1521 O O . LEU A 1 193 ? 37.481 1.315 -24.484 1.00 74.75 193 LEU A O 1
#

InterPro domains:
  IPR013126 Heat shock protein 70 family [PTHR45639] (4-192)
  IPR029047 Heat shock protein 70kD, peptide-binding domain superfamily [G3DSA:2.60.34.10] (3-168)

pLDDT: mean 75.4, std 22.05, range [24.56, 97.38]

Radius of gyration: 24.53 Å; chains: 1; bounding box: 66×54×69 Å

Foldseek 3Di:
DDDDDDWDWDQFWKKKAKDDDPPDDPWDWPDPDDDPDDRDRMDGPHHTGDTPQDKDKIKTWDQDFKIKMWMFTDPCRVVRPDDPPDRTFKIKIWGGDHHPGTWIKMWMWGQHPVRHIDTPFIKTKDFDDDDDDDDDDDDDDDDDDDDDDDDDPPGDIDIDTIDMDMDGPPDDDPVRVVVVVVVVVVVVVVVVD

Secondary structure (DSSP, 8-state):
-------EE-SS-EEEEEPPPSS-SS-----SSS------SEEEEE-TTPEESEEEEEEEEE-SSSEEEEEEE-GGGGGGT--SS--EEEEEEE-----SS-EEEEEEEEE-TTS-EEEEEEEEEEE-----------------------------EEEEEPPEEEE-TTPPPHHHHHHHHHHHHHHHHHHT-

Sequence (193 aa):
VLPYNIHKFQAWTFQLQWDEDANDEAQGMEVDATTGAQPTNAVVMFDRSLSFTIVHRMTLKRNQGPFAVLSEYNKKALEYGLPPFGNAIATFSVQAPMSEEAKKFCVNVKEDIHGIIQLSLAQLMEEIANKEESEMSDPSPLKDGEEDAAPENKKKVKKTNLVFATTRPLDWTDGKIQKAYQVELAMALKDKL

Organism: Phaeodactylum tricornutum (NCBI:txid2850)